Protein 1IJY (pdb70)

Foldseek 3Di:
DFDWDFQDQVLQPPVPAGTFGPDFPVRQGDLVSLSVPLCVCVVVCVVCLAVLPSVQSCCRSRNHDDPVDRDTAHAALQSLVRNCVRPQVVCVVVPHHDDPVSPSVVGHHDDDPVRHHHHDHD/DFDWDFQDQPLQPPQPAGIAGPDFPVRQGDNVSLSVPLCVCVVVVVVCLDVLVSNQSCCRSRNHTDPVDHDTAAAALVSLVRSCVRPQVVCVVVPDGDDPSSDSPVGHHPPDPPHHYDDPPD

Secondary structure (DSSP, 8-state):
----EE---GGGTTSS--EE-SS-TT---SHHHHHHHHGGGHHHHHHTS-TTHHHHHHHHHS-B--SS--S--PBPHHHHHHHHHHHHHHHHHTT-PPPGGG-GGGSPPSS-TTS--B----/----EE---GGGSSSS--EE-SS-TT---SHHHHHHHHGGGHHHHHHTS-TTHHHHHHHHHS-B--SS--S--PBPHHHHHHHHHHHHHHHHHTT-PPPGGG-STTSPPTT-SS---B-S--

Sequence (244 aa):
ELACQEITVPLCKGIGYEYTYMPNQFNHDTQDEAGLEVHQFWPLVEIQCSPDLKFFLCSMYTPICLEDYKKPLPPCRSVCERAKAGCAPLMRQYGFAWPDRMRCDRLPEQGNPDTLCMDYERELACQEITVPLCKGIGYEYTYMPNQFNHDTQDEAGLEVHQFWPLVEIQCSPDLKFFLCSMYTPICLEDYKKPLPPCRSVCERAKAGCAPLMRQYGFAWPDRMRCDRLPEQGNPDTLCMDYER

CATH classification: 1.10.2000.10

Structure (mmCIF, N/CA/C/O backbone):
data_1IJY
#
_entry.id   1IJY
#
_cell.length_a   55.69
_cell.length_b   36.37
_cell.length_c   57.94
_cell.angle_alpha   90
_cell.angle_beta   98.82
_cell.angle_gamma   90
#
_symmetry.space_group_name_H-M   'P 1 2 1'
#
loop_
_entity.id
_entity.type
_entity.pdbx_description
1 polymer 'FRIZZLED HOMOLOG 8'
2 water water
#
loop_
_atom_site.group_PDB
_atom_site.id
_atom_site.type_symbol
_atom_site.label_atom_id
_atom_site.label_alt_id
_atom_site.label_comp_id
_atom_site.label_asym_id
_atom_site.label_entity_id
_atom_site.label_seq_id
_atom_site.pdbx_PDB_ins_code
_atom_site.Cartn_x
_atom_site.Cartn_y
_atom_site.Cartn_z
_atom_site.occupancy
_atom_site.B_iso_or_equiv
_atom_site.auth_seq_id
_atom_site.auth_comp_id
_atom_site.auth_asym_id
_atom_site.auth_atom_id
_atom_site.pdbx_PDB_model_num
ATOM 1 N N . GLU A 1 7 ? 66.293 -24.589 -35.430 1.00 32.78 5 GLU A N 1
ATOM 2 C CA . GLU A 1 7 ? 65.500 -23.328 -35.371 1.00 31.48 5 GLU A CA 1
ATOM 3 C C . GLU A 1 7 ? 65.883 -22.400 -36.521 1.00 29.62 5 GLU A C 1
ATOM 4 O O . GLU A 1 7 ? 65.090 -22.171 -37.434 1.00 29.64 5 GLU A O 1
ATOM 10 N N . LEU A 1 8 ? 67.103 -21.872 -36.474 1.00 27.22 6 LEU A N 1
ATOM 11 C CA . LEU A 1 8 ? 67.589 -20.967 -37.511 1.00 25.32 6 LEU A CA 1
ATOM 12 C C . LEU A 1 8 ? 68.755 -21.578 -38.285 1.00 23.61 6 LEU A C 1
ATOM 13 O O . LEU A 1 8 ? 69.880 -21.625 -37.791 1.00 25.52 6 LEU A O 1
ATOM 18 N N . ALA A 1 9 ? 68.481 -22.047 -39.499 1.00 20.60 7 ALA A N 1
ATOM 19 C CA . ALA A 1 9 ? 69.513 -22.646 -40.340 1.00 18.29 7 ALA A CA 1
ATOM 20 C C . ALA A 1 9 ? 70.202 -21.541 -41.129 1.00 16.65 7 ALA A C 1
ATOM 21 O O . ALA A 1 9 ? 69.591 -20.903 -41.985 1.00 16.42 7 ALA A O 1
ATOM 23 N N . CYS A 1 10 ? 71.477 -21.317 -40.844 1.00 14.52 8 CYS A N 1
ATOM 24 C CA . CYS A 1 10 ? 72.221 -20.263 -41.518 1.00 15.50 8 CYS A CA 1
ATOM 25 C C . CYS A 1 10 ? 72.589 -20.588 -42.964 1.00 15.21 8 CYS A C 1
ATOM 26 O O . CYS A 1 10 ? 73.021 -21.697 -43.278 1.00 17.00 8 CYS A O 1
ATOM 29 N N . GLN A 1 11 ? 72.412 -19.605 -43.841 1.00 13.17 9 GLN A N 1
ATOM 30 C CA . GLN A 1 11 ? 72.740 -19.763 -45.250 1.00 13.94 9 GLN A CA 1
ATOM 31 C C . GLN A 1 11 ? 73.478 -18.512 -45.707 1.00 13.41 9 GLN A C 1
ATOM 32 O O . GLN A 1 11 ? 73.114 -17.396 -45.324 1.00 12.75 9 GLN A O 1
ATOM 38 N N . GLU A 1 12 ? 74.532 -18.697 -46.498 1.00 13.40 10 GLU A N 1
ATOM 39 C CA . GLU A 1 12 ? 75.316 -17.568 -46.986 1.00 14.54 10 GLU A CA 1
ATOM 40 C C . GLU A 1 12 ? 74.438 -16.597 -47.759 1.00 13.09 10 GLU A C 1
ATOM 41 O O . GLU A 1 12 ? 73.610 -17.005 -48.570 1.00 13.69 10 GLU A O 1
ATOM 47 N N . ILE A 1 13 ? 74.630 -15.307 -47.511 1.00 13.03 11 ILE A N 1
ATOM 48 C CA . ILE A 1 13 ? 73.848 -14.285 -48.187 1.00 11.36 11 ILE A CA 1
ATOM 49 C C . ILE A 1 13 ? 74.178 -14.225 -49.675 1.00 12.95 11 ILE A C 1
ATOM 50 O O . ILE A 1 13 ? 75.349 -14.150 -50.063 1.00 13.15 11 ILE A O 1
ATOM 55 N N . THR A 1 14 ? 73.134 -14.275 -50.497 1.00 11.77 12 THR A N 1
ATOM 56 C CA . THR A 1 14 ? 73.287 -14.237 -51.946 1.00 12.75 12 THR A CA 1
ATOM 57 C C . THR A 1 14 ? 72.675 -12.980 -52.556 1.00 14.27 12 THR A C 1
ATOM 58 O O . THR A 1 14 ? 73.021 -12.605 -53.673 1.00 15.09 12 THR A O 1
ATOM 62 N N . VAL A 1 15 ? 71.759 -12.339 -51.830 1.00 11.71 13 VAL A N 1
ATOM 63 C CA . VAL A 1 15 ? 71.116 -11.117 -52.312 1.00 11.84 13 VAL A CA 1
ATOM 64 C C . VAL A 1 15 ? 72.216 -10.099 -52.617 1.00 10.86 13 VAL A C 1
ATOM 65 O O . VAL A 1 15 ? 72.928 -9.654 -51.720 1.00 11.24 13 VAL A O 1
ATOM 69 N N . PRO A 1 16 ? 72.365 -9.709 -53.893 1.00 11.61 14 PRO A N 1
ATOM 70 C CA . PRO A 1 16 ? 73.401 -8.749 -54.286 1.00 12.27 14 PRO A CA 1
ATOM 71 C C . PRO A 1 16 ? 73.498 -7.461 -53.471 1.00 11.72 14 PRO A C 1
ATOM 72 O O . PRO A 1 16 ? 74.591 -7.029 -53.108 1.00 13.28 14 PRO A O 1
ATOM 76 N N . LEU A 1 17 ? 72.360 -6.845 -53.188 1.00 12.31 15 LEU A N 1
ATOM 77 C CA . LEU A 1 17 ? 72.355 -5.607 -52.420 1.00 11.25 15 LEU A CA 1
ATOM 78 C C . LEU A 1 17 ? 72.905 -5.785 -51.006 1.00 12.25 15 LEU A C 1
ATOM 79 O O . LEU A 1 17 ? 73.435 -4.842 -50.419 1.00 12.50 15 LEU A O 1
ATOM 84 N N . CYS A 1 18 ? 72.807 -6.998 -50.475 1.00 11.51 16 CYS A N 1
ATOM 85 C CA . CYS A 1 18 ? 73.239 -7.258 -49.108 1.00 12.29 16 CYS A CA 1
ATOM 86 C C . CYS A 1 18 ? 74.559 -7.998 -48.887 1.00 14.48 16 CYS A C 1
ATOM 87 O O . CYS A 1 18 ? 74.872 -8.382 -47.760 1.00 14.12 16 CYS A O 1
ATOM 90 N N . LYS A 1 19 ? 75.342 -8.180 -49.945 1.00 16.80 17 LYS A N 1
ATOM 91 C CA . LYS A 1 19 ? 76.627 -8.865 -49.820 1.00 19.58 17 LYS A CA 1
ATOM 92 C C . LYS A 1 19 ? 77.685 -7.939 -49.230 1.00 20.05 17 LYS A C 1
ATOM 93 O O . LYS A 1 19 ? 77.776 -6.771 -49.608 1.00 22.42 17 LYS A O 1
ATOM 99 N N . GLY A 1 20 ? 78.482 -8.469 -48.304 1.00 20.20 18 GLY A N 1
ATOM 100 C CA . GLY A 1 20 ? 79.533 -7.684 -47.678 1.00 20.90 18 GLY A CA 1
ATOM 101 C C . GLY A 1 20 ? 79.062 -6.547 -46.786 1.00 19.51 18 GLY A C 1
ATOM 102 O O . GLY A 1 20 ? 79.778 -5.559 -46.608 1.00 20.65 18 GLY A O 1
ATOM 103 N N . ILE A 1 21 ? 77.871 -6.682 -46.211 1.00 19.84 19 ILE A N 1
ATOM 104 C CA . ILE A 1 21 ? 77.323 -5.637 -45.349 1.00 19.10 19 ILE A CA 1
ATOM 105 C C . ILE A 1 21 ? 77.819 -5.674 -43.906 1.00 18.02 19 ILE A C 1
ATOM 106 O O . ILE A 1 21 ? 77.509 -4.778 -43.120 1.00 17.55 19 ILE A O 1
ATOM 111 N N . GLY A 1 22 ? 78.580 -6.705 -43.552 1.00 16.75 20 GLY A N 1
ATOM 112 C CA . GLY A 1 22 ? 79.080 -6.793 -42.189 1.00 16.37 20 GLY A CA 1
ATOM 113 C C . GLY A 1 22 ? 78.964 -8.182 -41.598 1.00 15.19 20 GLY A C 1
ATOM 114 O O . GLY A 1 22 ? 79.675 -8.524 -40.651 1.00 15.93 20 GLY A O 1
ATOM 115 N N . TYR A 1 23 ? 78.043 -8.971 -42.141 1.00 13.48 21 TYR A N 1
ATOM 116 C CA . TYR A 1 23 ? 77.832 -10.346 -41.705 1.00 12.76 21 TYR A CA 1
ATOM 117 C C . TYR A 1 23 ? 77.550 -11.145 -42.972 1.00 14.48 21 TYR A C 1
ATOM 118 O O . TYR A 1 23 ? 77.014 -10.604 -43.940 1.00 14.77 21 TYR A O 1
ATOM 127 N N . GLU A 1 24 ? 77.919 -12.421 -42.981 1.00 16.54 22 GLU A N 1
ATOM 128 C CA . GLU A 1 24 ? 77.746 -13.226 -44.186 1.00 17.26 22 GLU A CA 1
ATOM 129 C C . GLU A 1 24 ? 76.612 -14.236 -44.247 1.00 15.18 22 GLU A C 1
ATOM 130 O O . GLU A 1 24 ? 76.339 -14.774 -45.317 1.00 15.57 22 GLU A O 1
ATOM 136 N N . TYR A 1 25 ? 75.948 -14.504 -43.129 1.00 14.83 23 TYR A N 1
ATOM 137 C CA . TYR A 1 25 ? 74.870 -15.483 -43.156 1.00 12.93 23 TYR A CA 1
ATOM 138 C C . TYR A 1 25 ? 73.520 -14.942 -42.721 1.00 10.88 23 TYR A C 1
ATOM 139 O O . TYR A 1 25 ? 73.435 -14.053 -41.874 1.00 11.69 23 TYR A O 1
ATOM 148 N N . THR A 1 26 ? 72.467 -15.501 -43.308 1.00 10.15 24 THR A N 1
ATOM 149 C CA . THR A 1 26 ? 71.106 -15.110 -42.982 1.00 10.40 24 THR A CA 1
ATOM 150 C C . THR A 1 26 ? 70.286 -16.384 -42.771 1.00 9.34 24 THR A C 1
ATOM 151 O O . THR A 1 26 ? 70.829 -17.498 -42.774 1.00 10.77 24 THR A O 1
ATOM 155 N N . TYR A 1 27 ? 68.988 -16.224 -42.543 1.00 10.80 25 TYR A N 1
ATOM 156 C CA . TYR A 1 27 ? 68.105 -17.371 -42.357 1.00 10.60 25 TYR A CA 1
ATOM 157 C C . TYR A 1 27 ? 66.750 -17.062 -42.975 1.00 12.03 25 TYR A C 1
ATOM 158 O O . TYR A 1 27 ? 66.410 -15.897 -43.183 1.00 10.30 25 TYR A O 1
ATOM 167 N N . MET A 1 28 ? 65.996 -18.113 -43.287 1.00 11.33 26 MET A N 1
ATOM 168 C CA . MET A 1 28 ? 64.661 -17.989 -43.861 1.00 12.04 26 MET A CA 1
ATOM 169 C C . MET A 1 28 ? 63.753 -18.981 -43.154 1.00 12.26 26 MET A C 1
ATOM 170 O O . MET A 1 28 ? 64.199 -20.034 -42.712 1.00 12.41 26 MET A O 1
ATOM 175 N N . PRO A 1 29 ? 62.462 -18.655 -43.034 1.00 12.53 27 PRO A N 1
ATOM 176 C CA . PRO A 1 29 ? 61.875 -17.410 -43.534 1.00 12.54 27 PRO A CA 1
ATOM 177 C C . PRO A 1 29 ? 62.217 -16.207 -42.660 1.00 12.29 27 PRO A C 1
ATOM 178 O O . PRO A 1 29 ? 62.505 -16.349 -41.469 1.00 13.31 27 PRO A O 1
ATOM 182 N N . ASN A 1 30 ? 62.192 -15.021 -43.261 1.00 12.56 28 ASN A N 1
ATOM 183 C CA . ASN A 1 30 ? 62.478 -13.799 -42.524 1.00 12.93 28 ASN A CA 1
ATOM 184 C C . ASN A 1 30 ? 61.194 -13.278 -41.885 1.00 14.30 28 ASN A C 1
ATOM 185 O O . ASN A 1 30 ? 60.154 -13.937 -41.938 1.00 15.35 28 ASN A O 1
ATOM 190 N N . GLN A 1 31 ? 61.264 -12.092 -41.291 1.00 14.27 29 GLN A N 1
ATOM 191 C CA . GLN A 1 31 ? 60.105 -11.514 -40.621 1.00 16.43 29 GLN A CA 1
ATOM 192 C C . GLN A 1 31 ? 58.936 -11.228 -41.560 1.00 17.41 29 GLN A C 1
ATOM 193 O O . GLN A 1 31 ? 57.803 -11.060 -41.112 1.00 19.97 29 GLN A O 1
ATOM 199 N N . PHE A 1 32 ? 59.207 -11.174 -42.860 1.00 17.02 30 PHE A N 1
ATOM 200 C CA . PHE A 1 32 ? 58.154 -10.908 -43.832 1.00 18.09 30 PHE A CA 1
ATOM 201 C C . PHE A 1 32 ? 57.612 -12.202 -44.425 1.00 18.84 30 PHE A C 1
ATOM 202 O O . PHE A 1 32 ? 56.828 -12.183 -45.374 1.00 21.03 30 PHE A O 1
ATOM 210 N N . ASN A 1 33 ? 58.036 -13.327 -43.857 1.00 19.58 31 ASN A N 1
ATOM 211 C CA . ASN A 1 33 ? 57.589 -14.637 -44.311 1.00 20.63 31 ASN A CA 1
ATOM 212 C C . ASN A 1 33 ? 58.113 -15.038 -45.692 1.00 18.89 31 ASN A C 1
ATOM 213 O O . ASN A 1 33 ? 57.526 -15.893 -46.363 1.00 19.80 31 ASN A O 1
ATOM 218 N N . HIS A 1 34 ? 59.208 -14.416 -46.121 1.00 16.55 32 HIS A N 1
ATOM 219 C CA . HIS A 1 34 ? 59.822 -14.759 -47.400 1.00 15.49 32 HIS A CA 1
ATOM 220 C C . HIS A 1 34 ? 60.537 -16.081 -47.152 1.00 14.91 32 HIS A C 1
ATOM 221 O O . HIS A 1 34 ? 61.267 -16.210 -46.173 1.00 16.28 32 HIS A O 1
ATOM 228 N N . ASP A 1 35 ? 60.326 -17.064 -48.022 1.00 13.91 33 ASP A N 1
ATOM 229 C CA . ASP A 1 35 ? 60.965 -18.365 -47.834 1.00 14.08 33 ASP A CA 1
ATOM 230 C C . ASP A 1 35 ? 62.349 -18.529 -48.452 1.00 13.85 33 ASP A C 1
ATOM 231 O O . ASP A 1 35 ? 63.087 -19.444 -48.084 1.00 13.65 33 ASP A O 1
ATOM 236 N N . THR A 1 36 ? 62.710 -17.658 -49.389 1.00 12.48 34 THR A N 1
ATOM 237 C CA . THR A 1 36 ? 64.026 -17.737 -50.010 1.00 11.99 34 THR A CA 1
ATOM 238 C C . THR A 1 36 ? 64.628 -16.352 -50.182 1.00 11.09 34 THR A C 1
ATOM 239 O O . THR A 1 36 ? 63.917 -15.349 -50.186 1.00 10.91 34 THR A O 1
ATOM 243 N N . GLN A 1 37 ? 65.945 -16.297 -50.316 1.00 10.76 35 GLN A N 1
ATOM 244 C CA . GLN A 1 37 ? 66.619 -15.028 -50.504 1.00 10.89 35 GLN A CA 1
ATOM 245 C C . GLN A 1 37 ? 66.188 -14.372 -51.806 1.00 12.18 35 GLN A C 1
ATOM 246 O O . GLN A 1 37 ? 66.083 -13.153 -51.876 1.00 11.07 35 GLN A O 1
ATOM 252 N N . ASP A 1 38 ? 65.931 -15.168 -52.839 1.00 12.23 36 ASP A N 1
ATOM 253 C CA . ASP A 1 38 ? 65.492 -14.592 -54.101 1.00 13.22 36 ASP A CA 1
ATOM 254 C C . ASP A 1 38 ? 64.170 -13.842 -53.911 1.00 12.99 36 ASP A C 1
ATOM 255 O O . ASP A 1 38 ? 63.991 -12.750 -54.456 1.00 13.27 36 ASP A O 1
ATOM 260 N N . GLU A 1 39 ? 63.249 -14.409 -53.133 1.00 12.58 37 GLU A N 1
ATOM 261 C CA . GLU A 1 39 ? 61.965 -13.752 -52.883 1.00 12.79 37 GLU A CA 1
ATOM 262 C C . GLU A 1 39 ? 62.179 -12.450 -52.109 1.00 12.15 37 GLU A C 1
ATOM 263 O O . GLU A 1 39 ? 61.545 -11.430 -52.400 1.00 13.00 37 GLU A O 1
ATOM 269 N N . ALA A 1 40 ? 63.067 -12.492 -51.120 1.00 10.88 38 ALA A N 1
ATOM 270 C CA . ALA A 1 40 ? 63.376 -11.312 -50.322 1.00 11.21 38 ALA A CA 1
ATOM 271 C C . ALA A 1 40 ? 64.056 -10.277 -51.218 1.00 10.73 38 ALA A C 1
ATOM 272 O O . ALA A 1 40 ? 63.777 -9.079 -51.120 1.00 10.73 38 ALA A O 1
ATOM 274 N N . GLY A 1 41 ? 64.946 -10.749 -52.089 1.00 10.49 39 GLY A N 1
ATOM 275 C CA . GLY A 1 41 ? 65.662 -9.862 -52.988 1.00 10.91 39 GLY A CA 1
ATOM 276 C C . GLY A 1 41 ? 64.757 -9.100 -53.935 1.00 10.78 39 GLY A C 1
ATOM 277 O O . GLY A 1 41 ? 65.007 -7.929 -54.220 1.00 11.31 39 GLY A O 1
ATOM 278 N N . LEU A 1 42 ? 63.704 -9.750 -54.422 1.00 11.33 40 LEU A N 1
ATOM 279 C CA . LEU A 1 42 ? 62.782 -9.096 -55.343 1.00 12.33 40 LEU A CA 1
ATOM 280 C C . LEU A 1 42 ? 62.145 -7.873 -54.702 1.00 12.50 40 LEU A C 1
ATOM 281 O O . LEU A 1 42 ? 61.791 -6.916 -55.384 1.00 14.14 40 LEU A O 1
ATOM 286 N N . GLU A 1 43 ? 61.999 -7.899 -53.384 1.00 12.31 41 GLU A N 1
ATOM 287 C CA . GLU A 1 43 ? 61.415 -6.764 -52.694 1.00 11.87 41 GLU A CA 1
ATOM 288 C C . GLU A 1 43 ? 62.466 -5.737 -52.281 1.00 11.31 41 GLU A C 1
ATOM 289 O O . GLU A 1 43 ? 62.325 -4.551 -52.579 1.00 11.60 41 GLU A O 1
ATOM 295 N N . VAL A 1 44 ? 63.537 -6.178 -51.631 1.00 9.49 42 VAL A N 1
ATOM 296 C CA . VAL A 1 44 ?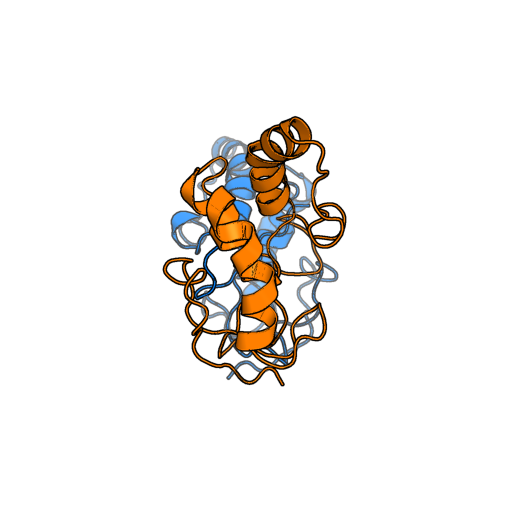 64.543 -5.227 -51.177 1.00 9.94 42 VAL A CA 1
ATOM 297 C C . VAL A 1 44 ? 65.327 -4.536 -52.300 1.00 9.15 42 VAL A C 1
ATOM 298 O O . VAL A 1 44 ? 65.786 -3.405 -52.129 1.00 9.33 42 VAL A O 1
ATOM 302 N N . HIS A 1 45 ? 65.477 -5.187 -53.451 1.00 9.27 43 HIS A N 1
ATOM 303 C CA . HIS A 1 45 ? 66.201 -4.557 -54.552 1.00 10.01 43 HIS A CA 1
ATOM 304 C C . HIS A 1 45 ? 65.476 -3.336 -55.109 1.00 10.55 43 HIS A C 1
ATOM 305 O O . HIS A 1 45 ? 66.066 -2.544 -55.840 1.00 10.62 43 HIS A O 1
ATOM 312 N N . GLN A 1 46 ? 64.203 -3.184 -54.758 1.00 9.46 44 GLN A N 1
ATOM 313 C CA . GLN A 1 46 ? 63.438 -2.029 -55.207 1.00 10.35 44 GLN A CA 1
ATOM 314 C C . GLN A 1 46 ? 64.009 -0.779 -54.538 1.00 11.26 44 GLN A C 1
ATOM 315 O O . GLN A 1 46 ? 63.767 0.337 -54.994 1.00 11.19 44 GLN A O 1
ATOM 321 N N . PHE A 1 47 ? 64.772 -0.976 -53.463 1.00 10.56 45 PHE A N 1
ATOM 322 C CA . PHE A 1 47 ? 65.394 0.134 -52.737 1.00 10.56 45 PHE A CA 1
ATOM 323 C C . PHE A 1 47 ? 66.820 0.414 -53.199 1.00 10.98 45 PHE A C 1
ATOM 324 O O . PHE A 1 47 ? 67.481 1.296 -52.657 1.00 11.20 45 PHE A O 1
ATOM 332 N N . TRP A 1 48 ? 67.304 -0.328 -54.191 1.00 10.83 46 TRP A N 1
ATOM 333 C CA . TRP A 1 48 ? 68.671 -0.138 -54.673 1.00 12.88 46 TRP A CA 1
ATOM 334 C C . TRP A 1 48 ? 68.980 1.318 -55.041 1.00 12.04 46 TRP A C 1
ATOM 335 O O . TRP A 1 48 ? 70.002 1.857 -54.624 1.00 11.67 46 TRP A O 1
ATOM 346 N N . PRO A 1 49 ? 68.110 1.970 -55.833 1.00 11.47 47 PRO A N 1
ATOM 347 C CA . PRO A 1 49 ? 68.387 3.366 -56.193 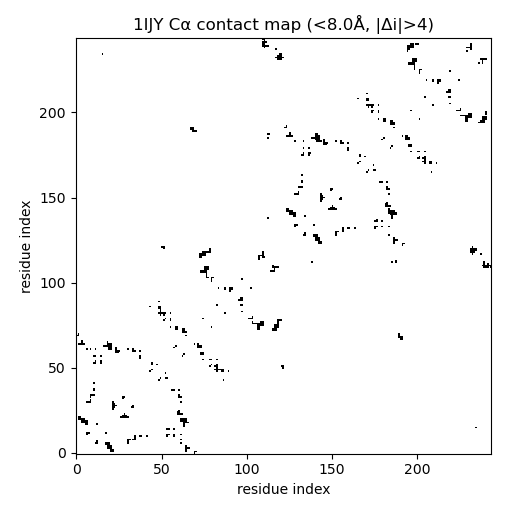1.00 12.85 47 PRO A CA 1
ATOM 348 C C . PRO A 1 49 ? 68.551 4.270 -54.969 1.00 11.34 47 PRO A C 1
ATOM 349 O O . PRO A 1 49 ? 69.500 5.054 -54.895 1.00 11.21 47 PRO A O 1
ATOM 353 N N . LEU A 1 50 ? 67.631 4.157 -54.014 1.00 10.81 48 LEU A N 1
ATOM 354 C CA . LEU A 1 50 ? 67.692 4.971 -52.803 1.00 11.05 48 LEU A CA 1
ATOM 355 C C . LEU A 1 50 ? 68.992 4.735 -52.049 1.00 11.24 48 LEU A C 1
ATOM 356 O O . LEU A 1 50 ? 69.565 5.663 -51.484 1.00 11.04 48 LEU A O 1
ATOM 361 N N . VAL A 1 51 ? 69.457 3.491 -52.038 1.00 10.70 49 VAL A N 1
ATOM 362 C CA . VAL A 1 51 ? 70.714 3.177 -51.376 1.00 11.21 49 VAL A CA 1
ATOM 363 C C . VAL A 1 51 ? 71.854 3.899 -52.095 1.00 12.23 49 VAL A C 1
ATOM 364 O O . VAL A 1 51 ? 72.730 4.479 -51.462 1.00 13.34 49 VAL A O 1
ATOM 368 N N . GLU A 1 52 ? 71.837 3.869 -53.423 1.00 12.66 50 GLU A N 1
ATOM 369 C CA . GLU A 1 52 ? 72.874 4.535 -54.208 1.00 14.47 50 GLU A CA 1
ATOM 370 C C . GLU A 1 52 ? 72.849 6.058 -54.040 1.00 13.42 50 GLU A C 1
ATOM 371 O O . GLU A 1 52 ? 73.895 6.709 -54.085 1.00 15.05 50 GLU A O 1
ATOM 377 N N . ILE A 1 53 ? 71.657 6.623 -53.864 1.00 12.27 51 ILE A N 1
ATOM 378 C CA . ILE A 1 53 ? 71.499 8.070 -53.706 1.00 13.23 51 ILE A CA 1
ATOM 379 C C . ILE A 1 53 ? 72.095 8.552 -52.386 1.00 12.70 51 ILE A C 1
ATOM 380 O O . ILE A 1 53 ? 72.485 9.712 -52.249 1.00 13.87 51 ILE A O 1
ATOM 385 N N . GLN A 1 54 ? 72.156 7.655 -51.412 1.00 14.07 52 GLN A N 1
ATOM 386 C CA . GLN A 1 54 ? 72.736 7.965 -50.111 1.00 15.50 52 GLN A CA 1
ATOM 387 C C . GLN A 1 54 ? 72.026 9.034 -49.284 1.00 13.63 52 GLN A C 1
ATOM 388 O O . GLN A 1 54 ? 72.678 9.918 -48.720 1.00 15.35 52 GLN A O 1
ATOM 394 N N . CYS A 1 55 ? 70.699 8.967 -49.208 1.00 13.31 53 CYS A N 1
ATOM 395 C CA . CYS A 1 55 ? 69.960 9.917 -48.382 1.00 13.53 53 CYS A CA 1
ATOM 396 C C . CYS A 1 55 ? 70.208 9.551 -46.914 1.00 12.58 53 CYS A C 1
ATOM 397 O O . CYS A 1 55 ? 69.943 10.344 -46.015 1.00 13.09 53 CYS A O 1
ATOM 400 N N . SER A 1 56 ? 70.716 8.341 -46.679 1.00 11.49 54 SER A N 1
ATOM 401 C CA . SER A 1 56 ? 71.049 7.889 -45.326 1.00 12.08 54 SER A CA 1
ATOM 402 C C . SER A 1 56 ? 72.146 6.835 -45.364 1.00 11.54 54 SER A C 1
ATOM 403 O O . SER A 1 56 ? 72.024 5.831 -46.060 1.00 12.02 54 SER A O 1
ATOM 406 N N . PRO A 1 57 ? 73.231 7.042 -44.601 1.00 12.99 55 PRO A N 1
ATOM 407 C CA . PRO A 1 57 ? 74.325 6.065 -44.589 1.00 14.00 55 PRO A CA 1
ATOM 408 C C . PRO A 1 57 ? 73.899 4.716 -44.014 1.00 13.97 55 PRO A C 1
ATOM 409 O O . PRO A 1 57 ? 74.546 3.700 -44.266 1.00 15.43 55 PRO A O 1
ATOM 413 N N . ASP A 1 58 ? 72.808 4.706 -43.249 1.00 13.31 56 ASP A N 1
ATOM 414 C CA . ASP A 1 58 ? 72.341 3.471 -42.622 1.00 12.81 56 ASP A CA 1
ATOM 415 C C . ASP A 1 58 ? 71.230 2.739 -43.360 1.00 11.77 56 ASP A C 1
ATOM 416 O O . ASP A 1 58 ? 70.756 1.708 -42.887 1.00 11.83 56 ASP A O 1
ATOM 421 N N . LEU A 1 59 ? 70.827 3.231 -44.525 1.00 11.36 57 LEU A N 1
ATOM 422 C CA . LEU A 1 59 ? 69.740 2.577 -45.243 1.00 9.42 57 LEU A CA 1
ATOM 423 C C . LEU A 1 59 ? 70.003 1.127 -45.662 1.00 9.32 57 LEU A C 1
ATOM 424 O O . LEU A 1 59 ? 69.157 0.261 -45.437 1.00 9.36 57 LEU A O 1
ATOM 429 N N . LYS A 1 60 ? 71.160 0.861 -46.264 1.00 10.30 58 LYS A N 1
ATOM 430 C CA . LYS A 1 60 ? 71.468 -0.496 -46.715 1.00 10.48 58 LYS A CA 1
ATOM 431 C C . LYS A 1 60 ? 71.502 -1.490 -45.557 1.00 10.91 58 LYS A C 1
ATOM 432 O O . LYS A 1 60 ? 70.901 -2.563 -45.633 1.00 10.54 58 LYS A O 1
ATOM 438 N N . PHE A 1 61 ? 72.199 -1.142 -44.482 1.00 11.61 59 PHE A N 1
ATOM 439 C CA . PHE A 1 61 ? 72.272 -2.038 -43.338 1.00 11.00 59 PHE A CA 1
ATOM 440 C C . PHE A 1 61 ? 70.888 -2.253 -42.744 1.00 10.26 59 PHE A C 1
ATOM 441 O O . PHE A 1 61 ? 70.521 -3.372 -42.398 1.00 10.55 59 PHE A O 1
ATOM 449 N N . PHE A 1 62 ? 70.123 -1.176 -42.618 1.00 9.53 60 PHE A N 1
ATOM 450 C CA . PHE A 1 62 ? 68.782 -1.290 -42.077 1.00 8.56 60 PHE A CA 1
ATOM 451 C C . PHE A 1 62 ? 67.952 -2.267 -42.900 1.00 8.72 60 PHE A C 1
ATOM 452 O O . PHE A 1 62 ? 67.375 -3.211 -42.365 1.00 9.22 60 PHE A O 1
ATOM 460 N N . LEU A 1 63 ? 67.896 -2.039 -44.209 1.00 8.71 61 LEU A N 1
ATOM 461 C CA . LEU A 1 63 ? 67.113 -2.902 -45.085 1.00 9.20 61 LEU A CA 1
ATOM 462 C C . LEU A 1 63 ? 67.549 -4.358 -45.003 1.00 9.10 61 LEU A C 1
ATOM 463 O O . LEU A 1 63 ? 66.730 -5.260 -44.809 1.00 10.34 61 LEU A O 1
ATOM 468 N N . CYS A 1 64 ? 68.846 -4.589 -45.142 1.00 9.01 62 CYS A N 1
ATOM 469 C CA . CYS A 1 64 ? 69.355 -5.947 -45.100 1.00 9.14 62 CYS A CA 1
ATOM 470 C C . CYS A 1 64 ? 69.135 -6.641 -43.754 1.00 10.06 62 CYS A C 1
ATOM 471 O O . CYS A 1 64 ? 68.865 -7.840 -43.714 1.00 8.69 62 CYS A O 1
ATOM 474 N N . SER A 1 65 ? 69.231 -5.897 -42.655 1.00 8.83 63 SER A N 1
ATOM 475 C CA . SER A 1 65 ? 69.027 -6.505 -41.346 1.00 7.68 63 SER A CA 1
ATOM 476 C C . SER A 1 65 ? 67.587 -7.005 -41.195 1.00 8.32 63 SER A C 1
ATOM 477 O O . SER A 1 65 ? 67.292 -7.807 -40.311 1.00 9.63 63 SER A O 1
ATOM 480 N N . MET A 1 66 ? 66.701 -6.534 -42.071 1.00 10.45 64 MET A N 1
ATOM 481 C CA . MET A 1 66 ? 65.303 -6.961 -42.056 1.00 10.63 64 MET A CA 1
ATOM 482 C C . MET A 1 66 ? 65.033 -8.039 -43.108 1.00 9.67 64 MET A C 1
ATOM 483 O O . MET A 1 66 ? 64.439 -9.074 -42.807 1.00 12.05 64 MET A O 1
ATOM 488 N N . TYR A 1 67 ? 65.479 -7.802 -44.341 1.00 9.52 65 TYR A N 1
ATOM 489 C CA . TYR A 1 67 ? 65.247 -8.753 -45.428 1.00 9.49 65 TYR A CA 1
ATOM 490 C C . TYR A 1 67 ? 66.153 -9.984 -45.431 1.00 9.17 65 TYR A C 1
ATOM 491 O O . TYR A 1 67 ? 65.709 -11.071 -45.803 1.00 9.55 65 TYR A O 1
ATOM 500 N N . THR A 1 68 ? 67.415 -9.813 -45.046 1.00 9.81 66 THR A N 1
ATOM 501 C CA . THR A 1 68 ? 68.352 -10.933 -44.938 1.00 9.88 66 THR A CA 1
ATOM 502 C C . THR A 1 68 ? 68.900 -10.821 -43.516 1.00 9.07 66 THR A C 1
ATOM 503 O O . THR A 1 68 ? 70.065 -10.498 -43.301 1.00 10.21 66 THR A O 1
ATOM 507 N N . PRO A 1 69 ? 68.047 -11.103 -42.515 1.00 9.08 67 PRO A N 1
ATOM 508 C CA . PRO A 1 69 ? 68.453 -11.013 -41.106 1.00 8.62 67 PRO A CA 1
ATOM 509 C C . PRO A 1 69 ? 69.680 -11.830 -40.746 1.00 9.00 67 PRO A C 1
ATOM 510 O O . PRO A 1 69 ? 69.883 -12.925 -41.267 1.00 10.32 67 PRO A O 1
ATOM 514 N N . ILE A 1 70 ? 70.492 -11.296 -39.838 1.00 8.42 68 ILE A N 1
ATOM 515 C CA . ILE A 1 70 ? 71.713 -11.976 -39.433 1.00 9.82 68 ILE A CA 1
ATOM 516 C C . ILE A 1 70 ? 71.441 -13.324 -38.766 1.00 9.34 68 ILE A C 1
ATOM 517 O O . ILE A 1 70 ? 70.524 -13.470 -37.953 1.00 10.83 68 ILE A O 1
ATOM 522 N N . CYS A 1 71 ? 72.238 -14.318 -39.140 1.00 10.03 69 CYS A N 1
ATOM 523 C CA . CYS A 1 71 ? 72.113 -15.653 -38.573 1.00 11.78 69 CYS A CA 1
ATOM 524 C C . CYS A 1 71 ? 73.463 -15.984 -37.955 1.00 14.49 69 CYS A C 1
ATOM 525 O O . CYS A 1 71 ? 74.497 -15.888 -38.619 1.00 15.37 69 CYS A O 1
ATOM 528 N N . LEU A 1 72 ? 73.440 -16.355 -36.680 1.00 18.17 70 LEU A N 1
ATOM 529 C CA . LEU A 1 72 ? 74.647 -16.688 -35.935 1.00 21.99 70 LEU A CA 1
ATOM 530 C C . LEU A 1 72 ? 74.550 -18.102 -35.371 1.00 23.98 70 LEU A C 1
ATOM 531 O O . LEU A 1 72 ? 73.550 -18.462 -34.752 1.00 25.32 70 LEU A O 1
ATOM 536 N N . GLU A 1 73 ? 75.595 -18.895 -35.580 1.00 27.38 71 GLU A N 1
ATOM 537 C CA . GLU A 1 73 ? 75.623 -20.270 -35.088 1.00 30.10 71 GLU A CA 1
ATOM 538 C C . GLU A 1 73 ? 75.589 -20.336 -33.564 1.00 30.91 71 GLU A C 1
ATOM 539 O O . GLU A 1 73 ? 75.182 -21.345 -32.987 1.00 31.57 71 GLU A O 1
ATOM 545 N N . ASP A 1 74 ? 76.014 -19.255 -32.920 1.00 31.94 72 ASP A N 1
ATOM 546 C CA . ASP A 1 74 ? 76.052 -19.179 -31.463 1.00 32.53 72 ASP A CA 1
ATOM 547 C C . ASP A 1 74 ? 74.763 -18.630 -30.857 1.00 32.47 72 ASP A C 1
ATOM 548 O O . ASP A 1 74 ? 74.301 -19.103 -29.817 1.00 33.10 72 ASP A O 1
ATOM 553 N N . TYR A 1 75 ? 74.193 -17.622 -31.508 1.00 31.46 73 TYR A N 1
ATOM 554 C CA . TYR A 1 75 ? 72.966 -16.992 -31.034 1.00 30.80 73 TYR A CA 1
ATOM 555 C C . TYR A 1 75 ? 71.792 -17.452 -31.897 1.00 30.88 73 TYR A C 1
ATOM 556 O O . TYR A 1 75 ? 71.530 -16.880 -32.952 1.00 31.61 73 TYR A O 1
ATOM 565 N N . LYS A 1 76 ? 71.090 -18.486 -31.442 1.00 30.82 74 LYS A N 1
ATOM 566 C CA . LYS A 1 76 ? 69.953 -19.031 -32.182 1.00 30.46 74 LYS A CA 1
ATOM 567 C C . LYS A 1 76 ? 68.669 -18.233 -31.977 1.00 29.52 74 LYS A C 1
ATOM 568 O O . LYS A 1 76 ? 67.610 -18.802 -31.706 1.00 30.35 74 LYS A O 1
ATOM 574 N N . LYS A 1 77 ? 68.762 -16.917 -32.121 1.00 27.42 75 LYS A N 1
ATOM 575 C CA . LYS A 1 77 ? 67.603 -16.051 -31.948 1.00 25.55 75 LYS A CA 1
ATOM 576 C C . LYS A 1 77 ? 67.708 -14.855 -32.885 1.00 22.79 75 LYS A C 1
ATOM 577 O O . LYS A 1 77 ? 68.806 -14.412 -33.210 1.00 22.78 75 LYS A O 1
ATOM 583 N N . PRO A 1 78 ? 66.565 -14.329 -33.348 1.00 20.97 76 PRO A N 1
ATOM 584 C CA . PRO A 1 78 ? 66.619 -13.173 -34.248 1.00 18.70 76 PRO A CA 1
ATOM 585 C C . PRO A 1 78 ? 67.273 -11.977 -33.560 1.00 17.04 76 PRO A C 1
ATOM 586 O O . PRO A 1 78 ? 67.036 -11.724 -32.376 1.00 15.47 76 PRO A O 1
ATOM 590 N N . LEU A 1 79 ? 68.103 -11.256 -34.310 1.00 13.96 77 LEU A N 1
ATOM 591 C CA . LEU A 1 79 ? 68.804 -10.073 -33.818 1.00 12.90 77 LEU A CA 1
ATOM 592 C C . LEU A 1 79 ? 68.439 -8.953 -34.790 1.00 11.81 77 LEU A C 1
ATOM 593 O O . LEU A 1 79 ? 69.159 -8.682 -35.749 1.00 10.94 77 LEU A O 1
ATOM 598 N N . PRO A 1 80 ? 67.302 -8.289 -34.551 1.00 10.14 78 PRO A N 1
ATOM 599 C CA . PRO A 1 80 ? 66.835 -7.204 -35.417 1.00 9.75 78 PRO A CA 1
ATOM 600 C C . PRO A 1 80 ? 67.625 -5.925 -35.261 1.00 9.62 78 PRO A C 1
ATOM 601 O O . PRO A 1 80 ? 68.412 -5.775 -34.330 1.00 9.04 78 PRO A O 1
ATOM 605 N N . PRO A 1 81 ? 67.461 -4.996 -36.209 1.00 9.57 79 PRO A N 1
ATOM 606 C CA . PRO A 1 81 ? 68.185 -3.731 -36.088 1.00 8.68 79 PRO A CA 1
ATOM 607 C C . PRO A 1 81 ? 67.490 -2.982 -34.952 1.00 9.93 79 PRO A C 1
ATOM 608 O O . PRO A 1 81 ? 66.289 -3.165 -34.733 1.00 9.61 79 PRO A O 1
ATOM 612 N N . CYS A 1 82 ? 68.225 -2.167 -34.210 1.00 8.22 80 CYS A N 1
ATOM 613 C CA . CYS A 1 82 ? 67.578 -1.406 -33.153 1.00 8.98 80 CYS A CA 1
ATOM 614 C C . CYS A 1 82 ? 66.754 -0.295 -33.782 1.00 8.54 80 CYS A C 1
ATOM 615 O O . CYS A 1 82 ? 67.022 0.139 -34.904 1.00 8.33 80 CYS A O 1
ATOM 618 N N . ARG A 1 83 ? 65.756 0.175 -33.045 1.00 7.36 81 ARG A N 1
ATOM 619 C CA . ARG A 1 83 ? 64.899 1.240 -33.529 1.00 7.65 81 ARG A CA 1
ATOM 620 C C . ARG A 1 83 ? 65.699 2.456 -34.007 1.00 9.25 81 ARG A C 1
ATOM 621 O O . ARG A 1 83 ? 65.330 3.089 -34.995 1.00 8.34 81 ARG A O 1
ATOM 629 N N . SER A 1 84 ? 66.796 2.771 -33.320 1.00 8.26 82 SER A N 1
ATOM 630 C CA . SER A 1 84 ? 67.620 3.920 -33.685 1.00 7.99 82 SER A CA 1
ATOM 631 C C . SER A 1 84 ? 68.142 3.849 -35.123 1.00 8.94 82 SER A C 1
ATOM 632 O O . SER A 1 84 ? 68.257 4.876 -35.794 1.00 9.23 82 SER A O 1
ATOM 635 N N . VAL A 1 85 ? 68.452 2.646 -35.595 1.00 7.39 83 VAL A N 1
ATOM 636 C CA . VAL A 1 85 ? 68.946 2.471 -36.958 1.00 9.89 83 VAL A CA 1
ATOM 637 C C . VAL A 1 85 ? 67.856 2.892 -37.937 1.00 9.16 83 VAL A C 1
ATOM 638 O O . VAL A 1 85 ? 68.103 3.622 -38.896 1.00 9.19 83 VAL A O 1
ATOM 642 N N . CYS A 1 86 ? 66.641 2.418 -37.687 1.00 7.71 84 CYS A N 1
ATOM 643 C CA . CYS A 1 86 ? 65.500 2.740 -38.523 1.00 9.26 84 CYS A CA 1
ATOM 644 C C . CYS A 1 86 ? 65.189 4.230 -38.466 1.00 7.83 84 CYS A C 1
ATOM 645 O O . CYS A 1 86 ? 64.930 4.850 -39.493 1.00 8.47 84 CYS A O 1
ATOM 648 N N . GLU A 1 87 ? 65.224 4.813 -37.273 1.00 8.11 85 GLU A N 1
ATOM 649 C CA . GLU A 1 87 ? 64.923 6.238 -37.146 1.00 8.41 85 GLU A CA 1
ATOM 650 C C . GLU A 1 87 ? 65.901 7.074 -37.970 1.00 8.64 85 GLU A C 1
ATOM 651 O O . GLU A 1 87 ? 65.505 8.067 -38.575 1.00 9.59 85 GLU A O 1
ATOM 657 N N . ARG A 1 88 ? 67.172 6.684 -37.993 1.00 9.44 86 ARG A N 1
ATOM 658 C CA . ARG A 1 88 ? 68.152 7.425 -38.786 1.00 9.41 86 ARG A CA 1
ATOM 659 C C . ARG A 1 88 ? 67.868 7.258 -40.279 1.00 9.42 86 ARG A C 1
ATOM 660 O O . ARG A 1 88 ? 67.888 8.228 -41.032 1.00 10.35 86 ARG A O 1
ATOM 668 N N . ALA A 1 89 ? 67.602 6.029 -40.706 1.00 9.13 87 ALA A N 1
ATOM 669 C CA . ALA A 1 89 ? 67.312 5.770 -42.112 1.00 9.35 87 ALA A CA 1
ATOM 670 C C . ALA A 1 89 ? 66.073 6.534 -42.561 1.00 9.17 87 ALA A C 1
ATOM 671 O O . ALA A 1 89 ? 66.048 7.118 -43.646 1.00 10.19 87 ALA A O 1
ATOM 673 N N . LYS A 1 90 ? 65.040 6.526 -41.726 1.00 9.30 88 LYS A N 1
ATOM 674 C CA . LYS A 1 90 ? 63.799 7.208 -42.049 1.00 9.94 88 LYS A CA 1
ATOM 675 C C . LYS A 1 90 ? 63.983 8.725 -42.111 1.00 10.00 88 LYS A C 1
ATOM 676 O O . LYS A 1 90 ? 63.512 9.380 -43.046 1.00 10.48 88 LYS A O 1
ATOM 682 N N . ALA A 1 91 ? 64.671 9.288 -41.123 1.00 10.89 89 ALA A N 1
ATOM 683 C CA . ALA A 1 91 ? 64.895 10.730 -41.102 1.00 11.17 89 ALA A CA 1
ATOM 684 C C . ALA A 1 91 ? 65.666 11.170 -42.342 1.00 11.26 89 ALA A C 1
ATOM 685 O O . ALA A 1 91 ? 65.426 12.244 -42.886 1.00 12.14 89 ALA A O 1
ATOM 687 N N . GLY A 1 92 ? 66.590 10.333 -42.794 1.00 11.27 90 GLY A N 1
ATOM 688 C CA . GLY A 1 92 ? 67.375 10.699 -43.955 1.00 11.58 90 GLY A CA 1
ATOM 689 C C . GLY A 1 92 ? 66.712 10.501 -45.303 1.00 10.91 90 GLY A C 1
ATOM 690 O O . GLY A 1 92 ? 66.918 11.294 -46.227 1.00 12.62 90 GLY A O 1
ATOM 691 N N . CYS A 1 93 ? 65.884 9.471 -45.417 1.00 10.13 91 CYS A N 1
ATOM 692 C CA . CYS A 1 93 ? 65.262 9.165 -46.695 1.00 10.93 91 CYS A CA 1
ATOM 693 C C . CYS A 1 93 ? 63.760 9.387 -46.863 1.00 11.11 91 CYS A C 1
ATOM 694 O O . CYS A 1 93 ? 63.294 9.574 -47.984 1.00 11.10 91 CYS A O 1
ATOM 697 N N . ALA A 1 94 ? 62.999 9.372 -45.777 1.00 11.24 92 ALA A N 1
ATOM 698 C CA . ALA A 1 94 ? 61.558 9.567 -45.896 1.00 10.82 92 ALA A CA 1
ATOM 699 C C . ALA A 1 94 ? 61.161 10.868 -46.600 1.00 11.52 92 ALA A C 1
ATOM 700 O O . ALA A 1 94 ? 60.225 10.881 -47.394 1.00 11.66 92 ALA A O 1
ATOM 702 N N . PRO A 1 95 ? 61.859 11.982 -46.317 1.00 11.41 93 PRO A N 1
ATOM 703 C CA . PRO A 1 95 ? 61.484 13.234 -46.988 1.00 11.81 93 PRO A CA 1
ATOM 704 C C . PRO A 1 95 ? 61.600 13.177 -48.515 1.00 11.74 93 PRO A C 1
ATOM 705 O O . PRO A 1 95 ? 60.690 13.607 -49.232 1.00 11.69 93 PRO A O 1
ATOM 709 N N . LEU A 1 96 ? 62.722 12.659 -49.007 1.00 12.27 94 LEU A N 1
ATOM 710 C CA . LEU A 1 96 ? 62.948 12.544 -50.446 1.00 12.91 94 LEU A CA 1
ATOM 711 C C . LEU A 1 96 ? 61.891 11.622 -51.034 1.00 12.92 94 LEU A C 1
ATOM 712 O O . LEU A 1 96 ? 61.343 11.884 -52.104 1.00 13.03 94 LEU A O 1
ATOM 717 N N . MET A 1 97 ? 61.615 10.530 -50.328 1.00 11.46 95 MET A N 1
ATOM 718 C CA . MET A 1 97 ? 60.610 9.577 -50.771 1.00 11.81 95 MET A CA 1
ATOM 719 C C . MET A 1 97 ? 59.249 10.255 -50.893 1.00 12.16 95 MET A C 1
ATOM 720 O O . MET A 1 97 ? 58.556 10.097 -51.899 1.00 13.43 95 MET A O 1
ATOM 725 N N . ARG A 1 98 ? 58.875 11.024 -49.875 1.00 12.71 96 ARG A N 1
ATOM 726 C CA . ARG A 1 98 ? 57.595 11.722 -49.875 1.00 14.45 96 ARG A CA 1
ATOM 727 C C . ARG A 1 98 ? 57.504 12.731 -51.014 1.00 14.64 96 ARG A C 1
ATOM 728 O O . ARG A 1 98 ? 56.440 12.911 -51.611 1.00 16.19 96 ARG A O 1
ATOM 736 N N . GLN A 1 99 ? 58.622 13.386 -51.313 1.00 14.39 97 GLN A N 1
ATOM 737 C CA . GLN A 1 99 ? 58.667 14.379 -52.378 1.00 16.48 97 GLN A CA 1
ATOM 738 C C . GLN A 1 99 ? 58.289 13.755 -53.719 1.00 17.76 97 GLN A C 1
ATOM 739 O O . GLN A 1 99 ? 57.665 14.405 -54.562 1.00 17.47 97 GLN A O 1
ATOM 745 N N . TYR A 1 100 ? 58.668 12.496 -53.916 1.00 16.97 98 TYR A N 1
ATOM 746 C CA . TYR A 1 100 ? 58.350 11.800 -55.156 1.00 17.53 98 TYR A CA 1
ATOM 747 C C . TYR A 1 100 ? 57.114 10.914 -55.043 1.00 18.03 98 TYR A C 1
ATOM 748 O O . TYR A 1 100 ? 56.843 10.095 -55.924 1.00 19.93 98 TYR A O 1
ATOM 757 N N . GLY A 1 101 ? 56.368 11.082 -53.956 1.00 19.18 99 GLY A N 1
ATOM 758 C CA . GLY A 1 101 ? 55.145 10.321 -53.767 1.00 19.92 99 GLY A CA 1
ATOM 759 C C . GLY A 1 101 ? 55.236 8.962 -53.097 1.00 19.80 99 GLY A C 1
ATOM 760 O O . GLY A 1 101 ? 54.307 8.160 -53.206 1.00 21.08 99 GLY A O 1
ATOM 761 N N . PHE A 1 102 ? 56.335 8.688 -52.405 1.00 17.70 100 PHE A N 1
ATOM 762 C CA . PHE A 1 102 ? 56.491 7.402 -51.727 1.00 17.44 100 PHE A CA 1
ATOM 763 C C . PHE A 1 102 ? 56.365 7.567 -50.215 1.00 17.73 100 PHE A C 1
ATOM 764 O O . PHE A 1 102 ? 57.093 8.350 -49.608 1.00 18.75 100 PHE A O 1
ATOM 772 N N . ALA A 1 103 ? 55.439 6.834 -49.608 1.00 17.13 101 ALA A N 1
ATOM 773 C CA . ALA A 1 103 ? 55.262 6.900 -48.162 1.00 16.74 101 ALA A CA 1
ATOM 774 C C . ALA A 1 103 ? 56.239 5.914 -47.527 1.00 15.31 101 ALA A C 1
ATOM 775 O O . ALA A 1 103 ? 56.710 4.985 -48.183 1.00 16.79 101 ALA A O 1
ATOM 777 N N . TRP A 1 104 ? 56.570 6.124 -46.257 1.00 15.29 102 TRP A N 1
ATOM 778 C CA . TRP A 1 104 ? 57.475 5.212 -45.571 1.00 14.72 102 TRP A CA 1
ATOM 779 C C . TRP A 1 104 ? 56.650 3.945 -45.320 1.00 13.63 102 TRP A C 1
ATOM 780 O O . TRP A 1 104 ? 55.638 3.986 -44.623 1.00 14.72 102 TRP A O 1
ATOM 791 N N . PRO A 1 105 ? 57.069 2.806 -45.891 1.00 14.30 103 PRO A N 1
ATOM 792 C CA . PRO A 1 105 ? 56.344 1.538 -45.729 1.00 14.13 103 PRO A CA 1
ATOM 793 C C . PRO A 1 105 ? 55.966 1.166 -44.299 1.00 13.75 103 PRO A C 1
ATOM 794 O O . PRO A 1 105 ? 56.796 1.238 -43.396 1.00 12.50 103 PRO A O 1
ATOM 798 N N . ASP A 1 106 ? 54.709 0.769 -44.099 1.00 11.75 104 ASP A N 1
ATOM 799 C CA . ASP A 1 106 ? 54.233 0.372 -42.776 1.00 11.58 104 ASP A CA 1
ATOM 800 C C . ASP A 1 106 ? 55.098 -0.730 -42.172 1.00 12.50 104 ASP A C 1
ATOM 801 O O . ASP A 1 106 ? 55.326 -0.752 -40.962 1.00 12.51 104 ASP A O 1
ATOM 806 N N . ARG A 1 107 ? 55.578 -1.649 -43.002 1.00 14.44 105 ARG A N 1
ATOM 807 C CA . ARG A 1 107 ? 56.407 -2.731 -42.485 1.00 16.51 105 ARG A CA 1
ATOM 808 C C . ARG A 1 107 ? 57.745 -2.208 -41.970 1.00 15.35 105 ARG A C 1
ATOM 809 O O . ARG A 1 107 ? 58.431 -2.895 -41.216 1.00 16.82 105 ARG A O 1
ATOM 817 N N . MET A 1 108 ? 58.101 -0.991 -42.375 1.00 14.29 106 MET A N 1
ATOM 818 C CA . MET A 1 108 ? 59.354 -0.370 -41.954 1.00 15.58 106 MET A CA 1
ATOM 819 C C . MET A 1 108 ? 59.162 0.641 -40.827 1.00 14.36 106 MET A C 1
ATOM 820 O O . MET A 1 108 ? 60.096 1.358 -40.477 1.00 13.43 106 MET A O 1
ATOM 825 N N . ARG A 1 109 ? 57.957 0.714 -40.262 1.00 12.24 107 ARG A N 1
ATOM 826 C CA . ARG A 1 109 ? 57.718 1.650 -39.168 1.00 11.88 107 ARG A CA 1
ATOM 827 C C . ARG A 1 109 ? 58.685 1.327 -38.038 1.00 10.19 107 ARG A C 1
ATOM 828 O O . ARG A 1 109 ? 58.777 0.192 -37.560 1.00 10.09 107 ARG A O 1
ATOM 836 N N . CYS A 1 110 ? 59.414 2.348 -37.622 1.00 10.03 108 CYS A N 1
ATOM 837 C CA . CYS A 1 110 ? 60.429 2.189 -36.601 1.00 10.91 108 CYS A CA 1
ATOM 838 C C . CYS A 1 110 ? 59.950 1.785 -35.210 1.00 10.64 108 CYS A C 1
ATOM 839 O O . CYS A 1 110 ? 60.684 1.126 -34.471 1.00 11.77 108 CYS A O 1
ATOM 842 N N . ASP A 1 111 ? 58.729 2.159 -34.850 1.00 10.73 109 ASP A N 1
ATOM 843 C CA . ASP A 1 111 ? 58.202 1.809 -33.537 1.00 10.98 109 ASP A CA 1
ATOM 844 C C . ASP A 1 111 ? 58.003 0.303 -33.373 1.00 11.00 109 ASP A C 1
ATOM 845 O O . ASP A 1 111 ? 57.769 -0.173 -32.260 1.00 11.68 109 ASP A O 1
ATOM 850 N N . ARG A 1 112 ? 58.094 -0.443 -34.472 1.00 9.79 110 ARG A N 1
ATOM 851 C CA . ARG A 1 112 ? 57.944 -1.897 -34.422 1.00 9.70 110 ARG A CA 1
ATOM 852 C C . ARG A 1 112 ? 59.222 -2.588 -33.943 1.00 10.09 110 ARG A C 1
ATOM 853 O O . ARG A 1 112 ? 59.208 -3.771 -33.607 1.00 11.99 110 ARG A O 1
ATOM 861 N N . LEU A 1 113 ? 60.323 -1.844 -33.908 1.00 8.55 111 LEU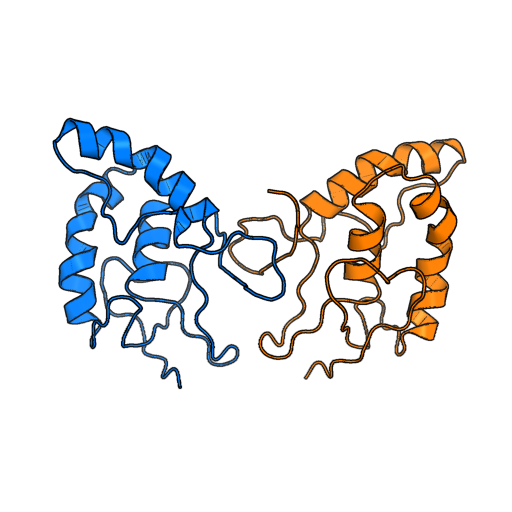 A N 1
ATOM 862 C CA . LEU A 1 113 ? 61.614 -2.395 -33.516 1.00 9.36 111 LEU A CA 1
ATOM 863 C C . LEU A 1 113 ? 61.985 -2.120 -32.070 1.00 8.15 111 LEU A C 1
ATOM 864 O O . LEU A 1 113 ? 61.617 -1.095 -31.505 1.00 8.68 111 LEU A O 1
ATOM 869 N N . PRO A 1 114 ? 62.736 -3.044 -31.451 1.00 8.45 112 PRO A N 1
ATOM 870 C CA . PRO A 1 114 ? 63.138 -2.839 -30.059 1.00 9.27 112 PRO A CA 1
ATOM 871 C C . PRO A 1 114 ? 64.198 -1.749 -29.970 1.00 9.37 112 PRO A C 1
ATOM 872 O O . PRO A 1 114 ? 64.958 -1.517 -30.916 1.00 8.69 112 PRO A O 1
ATOM 876 N N . GLU A 1 115 ? 64.232 -1.062 -28.837 1.00 9.08 113 GLU A N 1
ATOM 877 C CA . GLU A 1 115 ? 65.213 -0.016 -28.609 1.00 8.56 113 GLU A CA 1
ATOM 878 C C . GLU A 1 115 ? 66.497 -0.651 -28.111 1.00 8.87 113 GLU A C 1
ATOM 879 O O . GLU A 1 115 ? 66.502 -1.760 -27.571 1.00 9.55 113 GLU A O 1
ATOM 885 N N . GLN A 1 116 ? 67.591 0.061 -28.307 1.00 9.81 114 GLN A N 1
ATOM 886 C CA . GLN A 1 116 ? 68.875 -0.403 -27.828 1.00 11.16 114 GLN A CA 1
ATOM 887 C C . GLN A 1 116 ? 68.837 -0.303 -26.298 1.00 11.13 114 GLN A C 1
ATOM 888 O O . GLN A 1 116 ? 67.915 0.288 -25.727 1.00 10.64 114 GLN A O 1
ATOM 894 N N . GLY A 1 117 ? 69.822 -0.907 -25.642 1.00 12.26 115 GLY A N 1
ATOM 895 C CA . GLY A 1 117 ? 69.911 -0.824 -24.194 1.00 11.67 115 GLY A CA 1
ATOM 896 C C . GLY A 1 117 ? 69.084 -1.753 -23.324 1.00 12.12 115 GLY A C 1
ATOM 897 O O . GLY A 1 117 ? 68.948 -1.497 -22.128 1.00 13.14 115 GLY A O 1
ATOM 898 N N . ASN A 1 118 ? 68.546 -2.825 -23.893 1.00 11.81 116 ASN A N 1
ATOM 899 C CA . ASN A 1 118 ? 67.747 -3.782 -23.127 1.00 11.43 116 ASN A CA 1
ATOM 900 C C . ASN A 1 118 ? 68.406 -5.158 -23.183 1.00 11.98 116 ASN A C 1
ATOM 901 O O . ASN A 1 118 ? 68.332 -5.853 -24.191 1.00 11.12 116 ASN A O 1
ATOM 906 N N . PRO A 1 119 ? 69.054 -5.574 -22.087 1.00 10.74 117 PRO A N 1
ATOM 907 C CA . PRO A 1 119 ? 69.723 -6.877 -22.045 1.00 11.33 117 PRO A CA 1
ATOM 908 C C . PRO A 1 119 ? 68.850 -8.056 -22.454 1.00 12.28 117 PRO A C 1
ATOM 909 O O . PRO A 1 119 ? 69.349 -9.036 -22.996 1.00 12.33 117 PRO A O 1
ATOM 913 N N . ASP A 1 120 ? 67.550 -7.962 -22.197 1.00 12.78 118 ASP A N 1
ATOM 914 C CA . ASP A 1 120 ? 66.647 -9.060 -22.518 1.00 13.07 118 ASP A CA 1
ATOM 915 C C . ASP A 1 120 ? 66.083 -9.073 -23.938 1.00 13.50 118 ASP A C 1
ATOM 916 O O . ASP A 1 120 ? 65.461 -10.051 -24.352 1.00 14.22 118 ASP A O 1
ATOM 921 N N . THR A 1 121 ? 66.298 -7.991 -24.682 1.00 13.19 119 THR A N 1
ATOM 922 C CA . THR A 1 121 ? 65.842 -7.914 -26.066 1.00 13.24 119 THR A CA 1
ATOM 923 C C . THR A 1 121 ? 66.938 -7.206 -26.859 1.00 11.28 119 THR A C 1
ATOM 924 O O . THR A 1 121 ? 66.873 -6.002 -27.100 1.00 11.06 119 THR A O 1
ATOM 928 N N . LEU A 1 122 ? 67.947 -7.971 -27.256 1.00 10.15 120 LEU A N 1
ATOM 929 C CA . LEU A 1 122 ? 69.086 -7.425 -27.987 1.00 10.47 120 LEU A CA 1
ATOM 930 C C . LEU A 1 122 ? 68.789 -7.073 -29.441 1.00 10.52 120 LEU A C 1
ATOM 931 O O . LEU A 1 122 ? 67.926 -7.675 -30.081 1.00 12.11 120 LEU A O 1
ATOM 936 N N . CYS A 1 123 ? 69.523 -6.093 -29.956 1.00 8.80 121 CYS A N 1
ATOM 937 C CA . CYS A 1 123 ? 69.368 -5.665 -31.341 1.00 8.59 121 CYS A CA 1
ATOM 938 C C . CYS A 1 123 ? 70.691 -5.063 -31.811 1.00 11.20 121 CYS A C 1
ATOM 939 O O . CYS A 1 123 ? 71.567 -4.758 -30.994 1.00 11.89 121 CYS A O 1
ATOM 942 N N . MET A 1 124 ? 70.853 -4.922 -33.124 1.00 9.71 122 MET A N 1
ATOM 943 C CA . MET A 1 124 ? 72.072 -4.330 -33.679 1.00 10.45 122 MET A CA 1
ATOM 944 C C . MET A 1 124 ? 71.874 -2.833 -33.895 1.00 11.52 122 MET A C 1
ATOM 945 O O . MET A 1 124 ? 70.969 -2.419 -34.617 1.00 11.42 122 MET A O 1
ATOM 950 N N . ASP A 1 125 ? 72.715 -2.015 -33.270 1.00 13.15 123 ASP A N 1
ATOM 951 C CA . ASP A 1 125 ? 72.594 -0.562 -33.416 1.00 15.46 123 ASP A CA 1
ATOM 952 C C . ASP A 1 125 ? 73.727 0.094 -34.208 1.00 15.71 123 ASP A C 1
ATOM 953 O O . ASP A 1 125 ? 74.066 1.258 -33.988 1.00 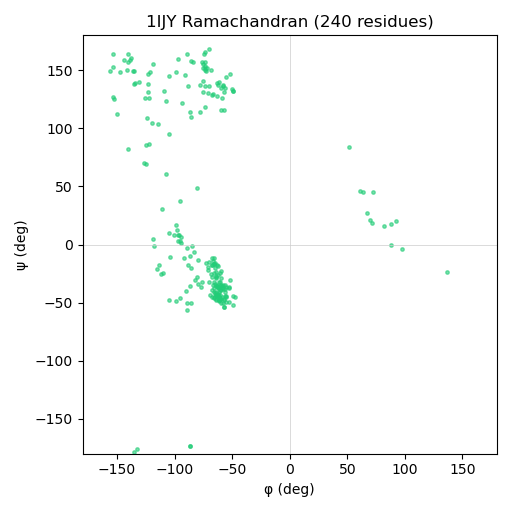18.71 123 ASP A O 1
ATOM 958 N N . TYR A 1 126 ? 74.287 -0.656 -35.147 1.00 15.11 124 TYR A N 1
ATOM 959 C CA . TYR A 1 126 ? 75.376 -0.184 -35.995 1.00 14.67 124 TYR A CA 1
ATOM 960 C C . TYR A 1 126 ? 75.087 1.178 -36.627 1.00 15.85 124 TYR A C 1
ATOM 961 O O . TYR A 1 126 ? 74.008 1.410 -37.176 1.00 16.78 124 TYR A O 1
ATOM 970 N N . GLU A 1 127 ? 76.057 2.080 -36.537 1.00 16.93 125 GLU A N 1
ATOM 971 C CA . GLU A 1 127 ? 75.917 3.411 -37.113 1.00 18.63 125 GLU A CA 1
ATOM 972 C C . GLU A 1 127 ? 77.075 3.642 -38.075 1.00 20.51 125 GLU A C 1
ATOM 973 O O . GLU A 1 127 ? 78.219 3.803 -37.652 1.00 20.22 125 GLU A O 1
ATOM 979 N N . ARG A 1 128 ? 76.771 3.652 -39.369 1.00 22.04 126 ARG A N 1
ATOM 980 C CA . ARG A 1 128 ? 77.784 3.842 -40.401 1.00 24.09 126 ARG A CA 1
ATOM 981 C C . ARG A 1 128 ? 78.122 5.312 -40.606 1.00 24.88 126 ARG A C 1
ATOM 982 O O . ARG A 1 128 ? 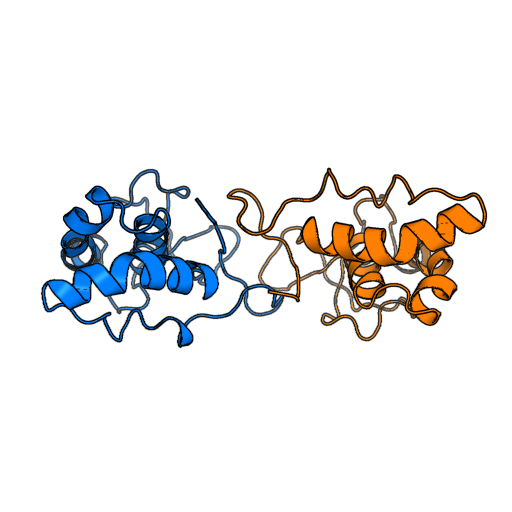79.288 5.705 -40.517 1.00 28.28 126 ARG A O 1
ATOM 990 N N . GLU B 1 7 ? 81.772 -20.539 -21.895 1.00 33.89 5 GLU B N 1
ATOM 991 C CA . GLU B 1 7 ? 80.543 -21.213 -21.491 1.00 33.47 5 GLU B CA 1
ATOM 992 C C . GLU B 1 7 ? 79.602 -20.253 -20.773 1.00 32.75 5 GLU B C 1
ATOM 993 O O . GLU B 1 7 ? 78.391 -20.274 -20.990 1.00 34.53 5 GLU B O 1
ATOM 999 N N . LEU B 1 8 ? 80.172 -19.413 -19.916 1.00 30.84 6 LEU B N 1
ATOM 1000 C CA . LEU B 1 8 ? 79.409 -18.437 -19.148 1.00 28.06 6 LEU B CA 1
ATOM 1001 C C . LEU B 1 8 ? 78.230 -19.058 -18.408 1.00 26.03 6 LEU B C 1
ATOM 1002 O O . LEU B 1 8 ? 77.100 -19.052 -18.895 1.00 26.21 6 LEU B O 1
ATOM 1007 N N . ALA B 1 9 ? 78.510 -19.602 -17.229 1.00 22.86 7 ALA B N 1
ATOM 1008 C CA . ALA B 1 9 ? 77.483 -20.212 -16.397 1.00 20.84 7 ALA B CA 1
ATOM 1009 C C . ALA B 1 9 ? 76.873 -19.088 -15.574 1.00 20.16 7 ALA B C 1
ATOM 1010 O O . ALA B 1 9 ? 77.516 -18.549 -14.676 1.00 19.34 7 ALA B O 1
ATOM 1012 N N . CYS B 1 10 ? 75.631 -18.733 -15.880 1.00 17.90 8 CYS B N 1
ATOM 1013 C CA . CYS B 1 10 ? 74.968 -17.647 -15.176 1.00 16.96 8 CYS B CA 1
ATOM 1014 C C . CYS B 1 10 ? 74.611 -17.958 -13.726 1.00 15.94 8 CYS B C 1
ATOM 1015 O O . CYS B 1 10 ? 74.123 -19.048 -13.400 1.00 17.44 8 CYS B O 1
ATOM 1018 N N . GLN B 1 11 ? 74.865 -16.985 -12.858 1.00 14.50 9 GLN B N 1
ATOM 1019 C CA . GLN B 1 11 ? 74.567 -17.109 -11.439 1.00 13.64 9 GLN B CA 1
ATOM 1020 C C . GLN B 1 11 ? 73.889 -15.828 -10.955 1.00 13.11 9 GLN B C 1
ATOM 1021 O O . GLN B 1 11 ? 74.266 -14.725 -11.343 1.00 12.31 9 GLN B O 1
ATOM 1027 N N . GLU B 1 12 ? 72.871 -15.974 -10.120 1.00 13.10 10 GLU B N 1
ATOM 1028 C CA . GLU B 1 12 ? 72.154 -14.815 -9.615 1.00 14.94 10 GLU B CA 1
ATOM 1029 C C . GLU B 1 12 ? 73.093 -13.882 -8.859 1.00 13.32 10 GLU B C 1
ATOM 1030 O O . GLU B 1 12 ? 73.914 -14.323 -8.054 1.00 13.87 10 GLU B O 1
ATOM 1036 N N . ILE B 1 13 ? 72.977 -12.587 -9.129 1.00 13.30 11 ILE B N 1
ATOM 1037 C CA . ILE B 1 13 ? 73.823 -11.607 -8.469 1.00 12.01 11 ILE B CA 1
ATOM 1038 C C . ILE B 1 13 ? 73.520 -11.522 -6.974 1.00 14.11 11 ILE B C 1
ATOM 1039 O O . ILE B 1 13 ? 72.365 -11.381 -6.569 1.00 15.04 11 ILE B O 1
ATOM 1044 N N . THR B 1 14 ? 74.569 -11.615 -6.160 1.00 13.33 12 THR B N 1
ATOM 1045 C CA . THR B 1 14 ? 74.432 -11.560 -4.710 1.00 15.36 12 THR B CA 1
ATOM 1046 C C . THR B 1 14 ? 75.083 -10.319 -4.102 1.00 13.97 12 THR B C 1
ATOM 1047 O O . THR B 1 14 ? 74.794 -9.958 -2.961 1.00 16.69 12 THR B O 1
ATOM 1051 N N . VAL B 1 15 ? 75.961 -9.669 -4.860 1.00 13.51 13 VAL B N 1
ATOM 1052 C CA . VAL B 1 15 ? 76.647 -8.474 -4.380 1.00 13.28 13 VAL B CA 1
ATOM 1053 C C . VAL B 1 15 ? 75.624 -7.401 -4.023 1.00 13.56 13 VAL B C 1
ATOM 1054 O O . VAL B 1 15 ? 74.908 -6.906 -4.891 1.00 13.76 13 VAL B O 1
ATOM 1058 N N . PRO B 1 16 ? 75.552 -7.018 -2.737 1.00 13.73 14 PRO B N 1
ATOM 1059 C CA . PRO B 1 16 ? 74.602 -6.001 -2.268 1.00 14.59 14 PRO B CA 1
ATOM 1060 C C . PRO B 1 16 ? 74.528 -4.713 -3.080 1.00 14.40 14 PRO B C 1
ATOM 1061 O O . PRO B 1 16 ? 73.439 -4.223 -3.374 1.00 14.67 14 PRO B O 1
ATOM 1065 N N . LEU B 1 17 ? 75.679 -4.160 -3.443 1.00 14.15 15 LEU B N 1
ATOM 1066 C CA . LEU B 1 17 ? 75.698 -2.917 -4.203 1.00 14.40 15 LEU B CA 1
ATOM 1067 C C . LEU B 1 17 ? 75.110 -3.072 -5.600 1.00 14.23 15 LEU B C 1
ATOM 1068 O O . LEU B 1 17 ? 74.618 -2.101 -6.184 1.00 15.23 15 LEU B O 1
ATOM 1073 N N . CYS B 1 18 ? 75.141 -4.291 -6.129 1.00 13.73 16 CYS B N 1
ATOM 1074 C CA . CYS B 1 18 ? 74.646 -4.528 -7.474 1.00 13.88 16 CYS B CA 1
ATOM 1075 C C . CYS B 1 18 ? 73.212 -5.016 -7.610 1.00 16.45 16 CYS B C 1
ATOM 1076 O O . CYS B 1 18 ? 72.891 -5.831 -8.478 1.00 18.69 16 CYS B O 1
ATOM 1079 N N . LYS B 1 19 ? 72.348 -4.497 -6.746 1.00 17.71 17 LYS B N 1
ATOM 1080 C CA . LYS B 1 19 ? 70.930 -4.822 -6.794 1.00 19.19 17 LYS B CA 1
ATOM 1081 C C . LYS B 1 19 ? 70.274 -3.582 -7.395 1.00 17.27 17 LYS B C 1
ATOM 1082 O O . LYS B 1 19 ? 70.721 -2.460 -7.154 1.00 19.16 17 LYS B O 1
ATOM 1088 N N . GLY B 1 20 ? 69.229 -3.780 -8.191 1.00 17.33 18 GLY B N 1
ATOM 1089 C CA . GLY B 1 20 ? 68.557 -2.651 -8.807 1.00 16.86 18 GLY B CA 1
ATOM 1090 C C . GLY B 1 20 ? 69.373 -2.019 -9.923 1.00 15.79 18 GLY B C 1
ATOM 1091 O O . GLY B 1 20 ? 69.489 -0.794 -9.999 1.00 17.91 18 GLY B O 1
ATOM 1092 N N . ILE B 1 21 ? 69.947 -2.853 -10.788 1.00 14.21 19 ILE B N 1
ATOM 1093 C CA . ILE B 1 21 ? 70.747 -2.358 -11.902 1.00 12.96 19 ILE B CA 1
ATOM 1094 C C . ILE B 1 21 ? 70.179 -2.749 -13.262 1.00 11.16 19 ILE B C 1
ATOM 1095 O O . ILE B 1 21 ? 70.798 -2.493 -14.292 1.00 12.62 19 ILE B O 1
ATOM 1100 N N . GLY B 1 22 ? 69.016 -3.389 -13.271 1.00 10.65 20 GLY B N 1
ATOM 1101 C CA . GLY B 1 22 ? 68.404 -3.733 -14.544 1.00 12.29 20 GLY B CA 1
ATOM 1102 C C . GLY B 1 22 ? 68.606 -5.133 -15.090 1.00 12.11 20 GLY B C 1
ATOM 1103 O O . GLY B 1 22 ? 68.062 -5.461 -16.144 1.00 13.05 20 GLY B O 1
ATOM 1104 N N . TYR B 1 23 ? 69.401 -5.946 -14.403 1.00 11.67 21 TYR B N 1
ATOM 1105 C CA . TYR B 1 23 ? 69.639 -7.334 -14.800 1.00 10.74 21 TYR B CA 1
ATOM 1106 C C . TYR B 1 23 ? 69.997 -8.076 -13.514 1.00 12.02 21 TYR B C 1
ATOM 1107 O O . TYR B 1 23 ? 70.504 -7.469 -12.569 1.00 13.06 21 TYR B O 1
ATOM 1116 N N . GLU B 1 24 ? 69.723 -9.373 -13.461 1.00 13.40 22 GLU B N 1
ATOM 1117 C CA . GLU B 1 24 ? 69.971 -10.102 -12.222 1.00 15.95 22 GLU B CA 1
ATOM 1118 C C . GLU B 1 24 ? 70.983 -11.233 -12.233 1.00 13.98 22 GLU B C 1
ATOM 1119 O O . GLU B 1 24 ? 71.229 -11.836 -11.188 1.00 14.18 22 GLU B O 1
ATOM 1125 N N . TYR B 1 25 ? 71.575 -11.529 -13.383 1.00 12.14 23 TYR B N 1
ATOM 1126 C CA . TYR B 1 25 ? 72.537 -12.620 -13.445 1.00 12.54 23 TYR B CA 1
ATOM 1127 C C . TYR B 1 25 ? 73.905 -12.213 -13.966 1.00 11.58 23 TYR B C 1
ATOM 1128 O O . TYR B 1 25 ? 74.027 -11.328 -14.813 1.00 11.13 23 TYR B O 1
ATOM 1137 N N . THR B 1 26 ? 74.935 -12.868 -13.440 1.00 10.78 24 THR B N 1
ATOM 1138 C CA . THR B 1 26 ? 76.306 -12.585 -13.833 1.00 11.23 24 THR B CA 1
ATOM 1139 C C . THR B 1 26 ? 77.068 -13.889 -14.056 1.00 12.17 24 THR B C 1
ATOM 1140 O O . THR B 1 26 ? 76.494 -14.978 -13.955 1.00 12.38 24 THR B O 1
ATOM 1144 N N . TYR B 1 27 ? 78.351 -13.772 -14.384 1.00 12.24 25 TYR B N 1
ATOM 1145 C CA . TYR B 1 27 ? 79.203 -14.933 -14.602 1.00 11.86 25 TYR B CA 1
ATOM 1146 C C . TYR B 1 27 ? 80.577 -14.650 -14.007 1.00 12.57 25 TYR B C 1
ATOM 1147 O O . TYR B 1 27 ? 80.960 -13.495 -13.822 1.00 11.85 25 TYR B O 1
ATOM 1156 N N . MET B 1 28 ? 81.303 -15.716 -13.690 1.00 13.06 26 MET B N 1
ATOM 1157 C CA . MET B 1 28 ? 82.648 -15.610 -13.142 1.00 13.32 26 MET B CA 1
ATOM 1158 C C . MET B 1 28 ? 83.476 -16.642 -13.889 1.00 13.64 26 MET B C 1
ATOM 1159 O O . MET B 1 28 ? 82.952 -17.677 -14.299 1.00 13.54 26 MET B O 1
ATOM 1164 N N . PRO B 1 29 ? 84.778 -16.379 -14.073 1.00 12.76 27 PRO B N 1
ATOM 1165 C CA . PRO B 1 29 ? 85.483 -15.177 -13.617 1.00 13.57 27 PRO B CA 1
ATOM 1166 C C . PRO B 1 29 ? 85.178 -13.943 -14.459 1.00 13.07 27 PRO B C 1
ATOM 1167 O O . PRO B 1 29 ? 84.860 -14.052 -15.647 1.00 13.58 27 PRO B O 1
ATOM 1171 N N . ASN B 1 30 ? 85.270 -12.768 -13.841 1.00 13.31 28 ASN B N 1
ATOM 1172 C CA . ASN B 1 30 ? 85.018 -11.529 -14.563 1.00 12.93 28 ASN B CA 1
ATOM 1173 C C . ASN B 1 30 ? 86.305 -11.053 -15.240 1.00 13.23 28 ASN B C 1
ATOM 1174 O O . ASN B 1 30 ? 87.315 -11.758 -15.222 1.00 13.62 28 ASN B O 1
ATOM 1179 N N . GLN B 1 31 ? 86.270 -9.864 -15.833 1.00 12.62 29 GLN B N 1
ATOM 1180 C CA . GLN B 1 31 ? 87.434 -9.340 -16.547 1.00 13.38 29 GLN B CA 1
ATOM 1181 C C . GLN B 1 31 ? 88.668 -9.119 -15.676 1.00 14.48 29 GLN B C 1
ATOM 1182 O O . GLN B 1 31 ? 89.787 -9.022 -16.193 1.00 15.92 29 GLN B O 1
ATOM 1188 N N . PHE B 1 32 ? 88.471 -9.046 -14.364 1.00 14.09 30 PHE B N 1
ATOM 1189 C CA . PHE B 1 32 ? 89.576 -8.827 -13.438 1.00 15.06 30 PHE B CA 1
ATOM 1190 C C . PHE B 1 32 ? 90.075 -10.131 -12.832 1.00 16.18 30 PHE B C 1
ATOM 1191 O O . PHE B 1 32 ? 90.901 -10.129 -11.917 1.00 17.46 30 PHE B O 1
ATOM 1199 N N . ASN B 1 33 ? 89.568 -11.243 -13.355 1.00 15.93 31 ASN B N 1
ATOM 1200 C CA . ASN B 1 33 ? 89.963 -12.570 -12.897 1.00 17.76 31 ASN B CA 1
ATOM 1201 C C . ASN B 1 33 ? 89.440 -12.941 -11.512 1.00 17.43 31 ASN B C 1
ATOM 1202 O O . ASN B 1 33 ? 89.962 -13.853 -10.866 1.00 17.85 31 ASN B O 1
ATOM 1207 N N . HIS B 1 34 ? 88.418 -12.229 -11.046 1.00 15.07 32 HIS B N 1
ATOM 1208 C CA . HIS B 1 34 ? 87.812 -12.539 -9.759 1.00 14.39 32 HIS B CA 1
ATOM 1209 C C . HIS B 1 34 ? 87.061 -13.846 -9.988 1.00 15.22 32 HIS B C 1
ATOM 1210 O O . HIS B 1 34 ? 86.311 -13.967 -10.957 1.00 16.40 32 HIS B O 1
ATOM 1217 N N . ASP B 1 35 ? 87.268 -14.825 -9.115 1.00 14.36 33 ASP B N 1
ATOM 1218 C CA . ASP B 1 35 ? 86.614 -16.125 -9.272 1.00 15.44 33 ASP B CA 1
ATOM 1219 C C . ASP B 1 35 ? 85.215 -16.219 -8.682 1.00 14.23 33 ASP B C 1
ATOM 1220 O O . ASP B 1 35 ? 84.441 -17.104 -9.050 1.00 14.99 33 ASP B O 1
ATOM 1225 N N . THR B 1 36 ? 84.885 -15.322 -7.761 1.00 13.39 34 THR B N 1
ATOM 1226 C CA . THR B 1 36 ? 83.567 -15.348 -7.146 1.00 13.16 34 THR B CA 1
ATOM 1227 C C . THR B 1 36 ? 83.025 -13.945 -6.946 1.00 12.13 34 THR B C 1
ATOM 1228 O O . THR B 1 36 ? 83.767 -12.965 -6.998 1.00 11.85 34 THR B O 1
ATOM 1232 N N . GLN B 1 37 ? 81.722 -13.860 -6.710 1.00 11.98 35 GLN B N 1
ATOM 1233 C CA . GLN B 1 37 ? 81.088 -12.575 -6.487 1.00 12.04 35 GLN B CA 1
ATOM 1234 C C . GLN B 1 37 ? 81.568 -11.923 -5.200 1.00 13.34 35 GLN B C 1
ATOM 1235 O O . GLN B 1 37 ? 81.633 -10.701 -5.116 1.00 13.46 35 GLN B O 1
ATOM 1241 N N . ASP B 1 38 ? 81.899 -12.722 -4.192 1.00 13.70 36 ASP B N 1
ATOM 1242 C CA . ASP B 1 38 ? 82.378 -12.137 -2.946 1.00 14.65 36 ASP B CA 1
ATOM 1243 C C . ASP B 1 38 ? 83.694 -11.409 -3.194 1.00 14.00 36 ASP B C 1
ATOM 1244 O O . ASP B 1 38 ? 83.915 -10.315 -2.667 1.00 13.72 36 ASP B O 1
ATOM 1249 N N . GLU B 1 39 ? 84.560 -12.005 -4.008 1.00 14.02 37 GLU B N 1
ATOM 1250 C CA . GLU B 1 39 ? 85.836 -11.382 -4.327 1.00 14.06 37 GLU B CA 1
ATOM 1251 C C . GLU B 1 39 ? 85.604 -10.092 -5.117 1.00 13.28 37 GLU B C 1
ATOM 1252 O O . GLU B 1 39 ? 86.213 -9.062 -4.830 1.00 14.32 37 GLU B O 1
ATOM 1258 N N . ALA B 1 40 ? 84.714 -10.150 -6.105 1.00 11.13 38 ALA B N 1
ATOM 1259 C CA . ALA B 1 40 ? 84.395 -8.978 -6.915 1.00 12.61 38 ALA B CA 1
ATOM 1260 C C . ALA B 1 40 ? 83.714 -7.925 -6.045 1.00 12.50 38 ALA B C 1
ATOM 1261 O O . ALA B 1 40 ? 83.951 -6.721 -6.203 1.00 13.21 38 ALA B O 1
ATOM 1263 N N . GLY B 1 41 ? 82.871 -8.388 -5.128 1.00 12.04 39 GLY B N 1
ATOM 1264 C CA . GLY B 1 41 ? 82.156 -7.489 -4.240 1.00 12.76 39 GLY B CA 1
ATOM 1265 C C . GLY B 1 41 ? 83.080 -6.719 -3.316 1.00 13.60 39 GLY B C 1
ATOM 1266 O O . GLY B 1 41 ? 82.824 -5.554 -3.002 1.00 14.09 39 GLY B O 1
ATOM 1267 N N . LEU B 1 42 ? 84.158 -7.362 -2.876 1.00 14.58 40 LEU B N 1
ATOM 1268 C CA . LEU B 1 42 ? 85.112 -6.712 -1.988 1.00 16.00 40 LEU B CA 1
ATOM 1269 C C . LEU B 1 42 ? 85.711 -5.490 -2.662 1.00 16.33 40 LEU B C 1
ATOM 1270 O O . LEU B 1 42 ? 86.045 -4.502 -2.005 1.00 17.27 40 LEU B O 1
ATOM 1275 N N . GLU B 1 43 ? 85.847 -5.551 -3.979 1.00 15.07 41 GLU B N 1
ATOM 1276 C CA . GLU B 1 43 ? 86.417 -4.427 -4.697 1.00 15.12 41 GLU B CA 1
ATOM 1277 C C . GLU B 1 43 ? 85.379 -3.376 -5.060 1.00 14.46 41 GLU B C 1
ATOM 1278 O O . GLU B 1 43 ? 85.562 -2.193 -4.772 1.00 14.44 41 GLU B O 1
ATOM 1284 N N . VAL B 1 44 ? 84.276 -3.797 -5.669 1.00 12.82 42 VAL B N 1
ATOM 1285 C CA . VAL B 1 44 ? 83.260 -2.838 -6.076 1.00 12.68 42 VAL B CA 1
ATOM 1286 C C . VAL B 1 44 ? 82.601 -2.113 -4.896 1.00 10.81 42 VAL B C 1
ATOM 1287 O O . VAL B 1 44 ? 82.169 -0.966 -5.035 1.00 11.35 42 VAL B O 1
ATOM 1291 N N . HIS B 1 45 ? 82.540 -2.748 -3.727 1.00 11.76 43 HIS B N 1
ATOM 1292 C CA . HIS B 1 45 ? 81.934 -2.078 -2.579 1.00 11.46 43 HIS B CA 1
ATOM 1293 C C . HIS B 1 45 ? 82.746 -0.875 -2.091 1.00 11.30 43 HIS B C 1
ATOM 1294 O O . HIS B 1 45 ? 82.267 -0.093 -1.269 1.00 12.76 43 HIS B O 1
ATOM 1301 N N . GLN B 1 46 ? 83.971 -0.732 -2.585 1.00 12.27 44 GLN B N 1
ATOM 1302 C CA . GLN B 1 46 ? 84.795 0.409 -2.205 1.00 12.66 44 GLN B CA 1
ATOM 1303 C C . GLN B 1 46 ? 84.192 1.659 -2.840 1.00 13.72 44 GLN B C 1
ATOM 1304 O O . GLN B 1 46 ? 84.524 2.780 -2.460 1.00 14.50 44 GLN B O 1
ATOM 1310 N N . PHE B 1 47 ? 83.298 1.458 -3.808 1.00 12.54 45 PHE B N 1
ATOM 1311 C CA . PHE B 1 47 ? 82.632 2.569 -4.485 1.00 11.97 45 PHE B CA 1
ATOM 1312 C C . PHE B 1 47 ? 81.277 2.880 -3.853 1.00 13.53 45 PHE B C 1
ATOM 1313 O O . PHE B 1 47 ? 80.549 3.750 -4.332 1.00 14.48 45 PHE B O 1
ATOM 1321 N N . TRP B 1 48 ? 80.936 2.171 -2.781 1.00 14.19 46 TRP B N 1
ATOM 1322 C CA . TRP B 1 48 ? 79.652 2.369 -2.119 1.00 14.94 46 TRP B CA 1
ATOM 1323 C C . TRP B 1 48 ? 79.331 3.838 -1.814 1.00 14.07 46 TRP B C 1
ATOM 1324 O O . TRP B 1 48 ? 78.255 4.326 -2.161 1.00 14.87 46 TRP B O 1
ATOM 1335 N N . PRO B 1 49 ? 80.254 4.560 -1.160 1.00 13.82 47 PRO B N 1
ATOM 1336 C CA . PRO B 1 49 ? 79.989 5.968 -0.849 1.00 14.28 47 PRO B CA 1
ATOM 1337 C C . PRO B 1 49 ? 79.648 6.809 -2.080 1.00 14.85 47 PRO B C 1
ATOM 1338 O O . PRO B 1 49 ? 78.715 7.618 -2.052 1.00 15.21 47 PRO B O 1
ATOM 1342 N N . LEU B 1 50 ? 80.402 6.624 -3.158 1.00 14.25 48 LEU B N 1
ATOM 1343 C CA . LEU B 1 50 ? 80.150 7.384 -4.377 1.00 14.48 48 LEU B CA 1
ATOM 1344 C C . LEU B 1 50 ? 78.768 7.101 -4.959 1.00 14.99 48 LEU B C 1
ATOM 1345 O O . LEU B 1 50 ? 78.113 8.000 -5.485 1.00 15.23 48 LEU B O 1
ATOM 1350 N N . VAL B 1 51 ? 78.319 5.853 -4.872 1.00 13.67 49 VAL B N 1
ATOM 1351 C CA . VAL B 1 51 ? 77.000 5.514 -5.387 1.00 14.75 49 VAL B CA 1
ATOM 1352 C C . VAL B 1 51 ? 75.929 6.192 -4.533 1.00 16.15 49 VAL B C 1
ATOM 1353 O O . VAL B 1 51 ? 74.933 6.689 -5.058 1.00 17.66 49 VAL B O 1
ATOM 1357 N N . GLU B 1 52 ? 76.142 6.231 -3.220 1.00 17.71 50 GLU B N 1
ATOM 1358 C CA . GLU B 1 52 ? 75.181 6.859 -2.321 1.00 20.14 50 GLU B CA 1
ATOM 1359 C C . GLU B 1 52 ? 75.146 8.377 -2.467 1.00 18.89 50 GLU B C 1
ATOM 1360 O O . GLU B 1 52 ? 74.098 8.997 -2.288 1.00 21.10 50 GLU B O 1
ATOM 1366 N N . ILE B 1 53 ? 76.289 8.976 -2.785 1.00 18.00 51 ILE B N 1
ATOM 1367 C CA . ILE B 1 53 ? 76.357 10.426 -2.953 1.00 17.93 51 ILE B CA 1
ATOM 1368 C C . ILE B 1 53 ? 75.626 10.842 -4.227 1.00 17.45 51 ILE B C 1
ATOM 1369 O O . ILE B 1 53 ? 75.204 11.990 -4.372 1.00 18.94 51 ILE B O 1
ATOM 1374 N N . GLN B 1 54 ? 75.486 9.893 -5.147 1.00 17.42 52 GLN B N 1
ATOM 1375 C CA . GLN B 1 54 ? 74.802 10.112 -6.417 1.00 18.15 52 GLN B CA 1
ATOM 1376 C C . GLN B 1 54 ? 75.418 11.180 -7.322 1.00 17.85 52 GLN B C 1
ATOM 1377 O O . GLN B 1 54 ? 74.706 12.030 -7.865 1.00 17.95 52 GLN B O 1
ATOM 1383 N N . CYS B 1 55 ? 76.738 11.138 -7.489 1.00 17.59 53 CYS B N 1
ATOM 1384 C CA . CYS B 1 55 ? 77.418 12.083 -8.371 1.00 17.38 53 CYS B CA 1
ATOM 1385 C C . CYS B 1 55 ? 77.072 11.730 -9.821 1.00 16.64 53 CYS B C 1
ATOM 1386 O O . CYS B 1 55 ? 77.227 12.549 -10.721 1.00 16.93 53 CYS B O 1
ATOM 1389 N N . SER B 1 56 ? 76.607 10.499 -10.039 1.00 15.60 54 SER B N 1
ATOM 1390 C CA . SER B 1 56 ? 76.193 10.053 -11.370 1.00 15.05 54 SER B CA 1
ATOM 1391 C C . SER B 1 56 ? 75.135 8.963 -11.280 1.00 15.05 54 SER B C 1
ATOM 1392 O O . SER B 1 56 ? 75.337 7.943 -10.628 1.00 16.13 54 SER B O 1
ATOM 1395 N N . PRO B 1 57 ? 73.988 9.162 -11.942 1.00 15.63 55 PRO B N 1
ATOM 1396 C CA . PRO B 1 57 ? 72.934 8.147 -11.896 1.00 15.41 55 PRO B CA 1
ATOM 1397 C C . PRO B 1 57 ? 73.356 6.849 -12.584 1.00 15.77 55 PRO B C 1
ATOM 1398 O O . PRO B 1 57 ? 72.748 5.801 -12.371 1.00 17.21 55 PRO B O 1
ATOM 1402 N N . ASP B 1 58 ? 74.411 6.928 -13.391 1.00 13.51 56 ASP B N 1
ATOM 1403 C CA . ASP B 1 58 ? 74.919 5.777 -14.136 1.00 12.89 56 ASP B CA 1
ATOM 1404 C C . ASP B 1 58 ? 76.006 4.979 -13.435 1.00 11.48 56 ASP B C 1
ATOM 1405 O O . ASP B 1 58 ? 76.351 3.883 -13.879 1.00 12.75 56 ASP B O 1
ATOM 1410 N N . LEU B 1 59 ? 76.550 5.516 -12.349 1.00 11.54 57 LEU B N 1
ATOM 1411 C CA . LEU B 1 59 ? 77.644 4.846 -11.658 1.00 10.89 57 LEU B CA 1
ATOM 1412 C C . LEU B 1 59 ? 77.385 3.410 -11.218 1.00 10.13 57 LEU B C 1
ATOM 1413 O O . LEU B 1 59 ? 78.209 2.536 -11.480 1.00 10.80 57 LEU B O 1
ATOM 1418 N N . LYS B 1 60 ? 76.261 3.157 -10.555 1.00 10.32 58 LYS B N 1
ATOM 1419 C CA . LYS B 1 60 ? 75.975 1.805 -10.084 1.00 10.16 58 LYS B CA 1
ATOM 1420 C C . LYS B 1 60 ? 75.918 0.790 -11.226 1.00 9.51 58 LYS B C 1
ATOM 1421 O O . LYS B 1 60 ? 76.555 -0.260 -11.155 1.00 10.56 58 LYS B O 1
ATOM 1427 N N . PHE B 1 61 ? 75.156 1.088 -12.272 1.00 10.50 59 PHE B N 1
ATOM 1428 C CA . PHE B 1 61 ? 75.087 0.161 -13.395 1.00 9.13 59 PHE B CA 1
ATOM 1429 C C . PHE B 1 61 ? 76.468 -0.010 -14.014 1.00 8.30 59 PHE B C 1
ATOM 1430 O O . PHE B 1 61 ? 76.880 -1.121 -14.332 1.00 8.99 59 PHE B O 1
ATOM 1438 N N . 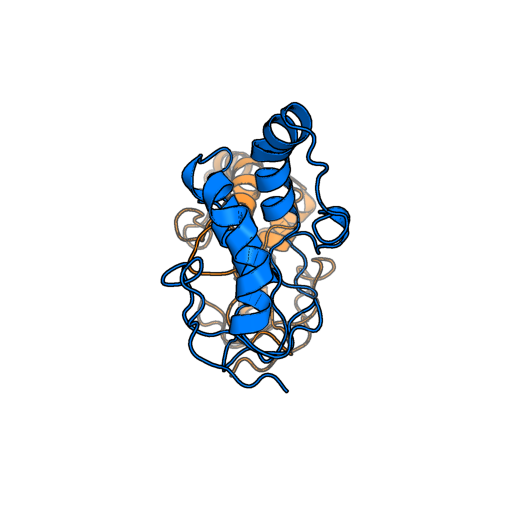PHE B 1 62 ? 77.179 1.092 -14.211 1.00 8.24 60 PHE B N 1
ATOM 1439 C CA . PHE B 1 62 ? 78.495 1.001 -14.815 1.00 8.63 60 PHE B CA 1
ATOM 1440 C C . PHE B 1 62 ? 79.437 0.083 -14.040 1.00 8.97 60 PHE B C 1
AT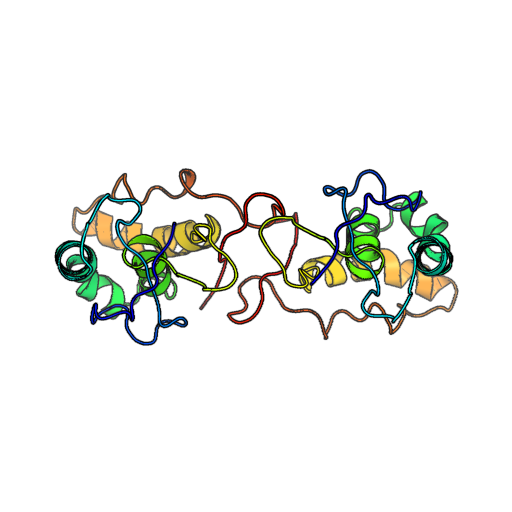OM 1441 O O . PHE B 1 62 ? 80.028 -0.839 -14.607 1.00 9.74 60 PHE B O 1
ATOM 1449 N N . LEU B 1 63 ? 79.584 0.347 -12.746 1.00 9.34 61 LEU B N 1
ATOM 1450 C CA . LEU B 1 63 ? 80.463 -0.457 -11.919 1.00 9.56 61 LEU B CA 1
ATOM 1451 C C . LEU B 1 63 ? 80.076 -1.926 -11.959 1.00 9.02 61 LEU B C 1
ATOM 1452 O O . LEU B 1 63 ? 80.923 -2.797 -12.165 1.00 10.07 61 LEU B O 1
ATOM 1457 N N . CYS B 1 64 ? 78.789 -2.200 -11.782 1.00 8.83 62 CYS B N 1
ATOM 1458 C CA . CYS B 1 64 ? 78.328 -3.572 -11.780 1.00 8.90 62 CYS B CA 1
ATOM 1459 C C . CYS B 1 64 ? 78.473 -4.267 -13.129 1.00 8.80 62 CYS B C 1
ATOM 1460 O O . CYS B 1 64 ? 78.770 -5.455 -13.176 1.00 10.29 62 CYS B O 1
ATOM 1463 N N . SER B 1 65 ? 78.288 -3.534 -14.225 1.00 8.70 63 SER B N 1
ATOM 1464 C CA . SER B 1 65 ? 78.433 -4.139 -15.547 1.00 8.60 63 SER B CA 1
ATOM 1465 C C . SER B 1 65 ? 79.890 -4.571 -15.774 1.00 8.86 63 SER B C 1
ATOM 1466 O O . SER B 1 65 ? 80.179 -5.377 -16.664 1.00 8.59 63 SER B O 1
ATOM 1469 N N . MET B 1 66 ? 80.793 -4.043 -14.949 1.00 9.08 64 MET B N 1
ATOM 1470 C CA . MET B 1 66 ? 82.215 -4.367 -15.024 1.00 11.45 64 MET B CA 1
ATOM 1471 C C . MET B 1 66 ? 82.600 -5.486 -14.046 1.00 10.17 64 MET B C 1
ATOM 1472 O O . MET B 1 66 ? 83.318 -6.421 -14.410 1.00 14.34 64 MET B O 1
ATOM 1477 N N . TYR B 1 67 ? 82.128 -5.383 -12.803 1.00 8.53 65 TYR B N 1
ATOM 1478 C CA . TYR B 1 67 ? 82.453 -6.359 -11.763 1.00 8.70 65 TYR B CA 1
ATOM 1479 C C . TYR B 1 67 ? 81.558 -7.590 -11.684 1.00 9.70 65 TYR B C 1
ATOM 1480 O O . TYR B 1 67 ? 82.031 -8.671 -11.334 1.00 9.58 65 TYR B O 1
ATOM 1489 N N . THR B 1 68 ? 80.266 -7.418 -11.951 1.00 9.53 66 THR B N 1
ATOM 1490 C CA . THR B 1 68 ? 79.327 -8.542 -11.978 1.00 9.73 66 THR B CA 1
ATOM 1491 C C . THR B 1 68 ? 78.702 -8.422 -13.363 1.00 10.01 66 THR B C 1
ATOM 1492 O O . THR B 1 68 ? 77.523 -8.090 -13.511 1.00 9.75 66 THR B O 1
ATOM 1496 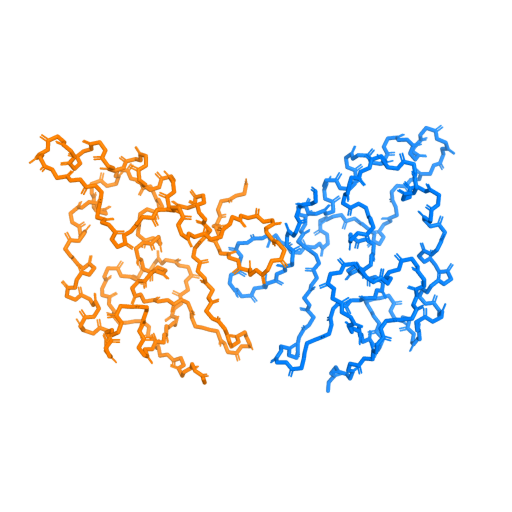N N . PRO B 1 69 ? 79.500 -8.698 -14.408 1.00 10.09 67 PRO B N 1
ATOM 1497 C CA . PRO B 1 69 ? 79.033 -8.603 -15.794 1.00 9.20 67 PRO B CA 1
ATOM 1498 C C . PRO B 1 69 ? 77.752 -9.339 -16.141 1.00 8.43 67 PRO B C 1
ATOM 1499 O O . PRO B 1 69 ? 77.468 -10.410 -15.613 1.00 9.29 67 PRO B O 1
ATOM 1503 N N . ILE B 1 70 ? 76.998 -8.744 -17.060 1.00 9.33 68 ILE B N 1
ATOM 1504 C CA . ILE B 1 70 ? 75.737 -9.303 -17.520 1.00 10.64 68 ILE B CA 1
ATOM 1505 C C . ILE B 1 70 ? 75.896 -10.709 -18.090 1.00 10.49 68 ILE B C 1
ATOM 1506 O O . ILE B 1 70 ? 76.770 -10.961 -18.919 1.00 11.21 68 ILE B O 1
ATOM 1511 N N . CYS B 1 71 ? 75.042 -11.619 -17.635 1.00 11.07 69 CYS B N 1
ATOM 1512 C CA . CYS B 1 71 ? 75.049 -12.989 -18.125 1.00 12.00 69 CYS B CA 1
ATOM 1513 C C . CYS B 1 71 ? 73.634 -13.284 -18.586 1.00 12.93 69 CYS B C 1
ATOM 1514 O O . CYS B 1 71 ? 72.677 -13.097 -17.832 1.00 12.97 69 CYS B O 1
ATOM 1517 N N . LEU B 1 72 ? 73.511 -13.732 -19.830 1.00 14.70 70 LEU B N 1
ATOM 1518 C CA . LEU B 1 72 ? 72.208 -14.046 -20.405 1.00 16.39 70 LEU B CA 1
ATOM 1519 C C . LEU B 1 72 ? 72.129 -15.515 -20.799 1.00 18.71 70 LEU B C 1
ATOM 1520 O O . LEU B 1 72 ? 73.147 -16.147 -21.063 1.00 19.28 70 LEU B O 1
ATOM 1525 N N . GLU B 1 73 ? 70.914 -16.047 -20.845 1.00 21.55 71 GLU B N 1
ATOM 1526 C CA . GLU B 1 73 ? 70.706 -17.444 -21.205 1.00 24.79 71 GLU B CA 1
ATOM 1527 C C . GLU B 1 73 ? 70.840 -17.683 -22.704 1.00 26.31 71 GLU B C 1
ATOM 1528 O O . GLU B 1 73 ? 71.278 -18.750 -23.137 1.00 26.15 71 GLU B O 1
ATOM 1534 N N . ASP B 1 74 ? 70.461 -16.683 -23.492 1.00 27.30 72 ASP B N 1
ATOM 1535 C CA . ASP B 1 74 ? 70.529 -16.781 -24.946 1.00 28.62 72 ASP B CA 1
ATOM 1536 C C . ASP B 1 74 ? 71.883 -16.310 -25.472 1.00 28.58 72 ASP B C 1
ATOM 1537 O O . ASP B 1 74 ? 72.589 -17.048 -26.161 1.00 29.40 72 ASP B O 1
ATOM 1542 N N . TYR B 1 75 ? 72.239 -15.078 -25.133 1.00 28.30 73 TYR B N 1
ATOM 1543 C CA . TYR B 1 75 ? 73.498 -14.477 -25.558 1.00 28.16 73 TYR B CA 1
ATOM 1544 C C . TYR B 1 75 ? 74.639 -15.011 -24.697 1.00 28.71 73 TYR B C 1
ATOM 1545 O O . TYR B 1 75 ? 74.688 -14.748 -23.497 1.00 29.86 73 TYR B O 1
ATOM 1554 N N . LYS B 1 76 ? 75.556 -15.754 -25.311 1.00 29.17 74 LYS B N 1
ATOM 1555 C CA . LYS B 1 76 ? 76.692 -16.327 -24.590 1.00 29.74 74 LYS B CA 1
ATOM 1556 C C . LYS B 1 76 ? 78.007 -15.632 -24.926 1.00 29.08 74 LYS B C 1
ATOM 1557 O O . LYS B 1 76 ? 78.943 -16.257 -25.424 1.00 30.77 74 LYS B O 1
ATOM 1563 N N . LYS B 1 77 ? 78.073 -14.338 -24.640 1.00 27.65 75 LYS B N 1
ATOM 1564 C CA . LYS B 1 77 ? 79.265 -13.545 -24.911 1.00 24.61 75 LYS B CA 1
ATOM 1565 C C . LYS B 1 77 ? 79.261 -12.335 -23.983 1.00 22.67 75 LYS B C 1
ATOM 1566 O O . LYS B 1 77 ? 78.197 -11.853 -23.597 1.00 23.35 75 LYS B O 1
ATOM 1572 N N . PRO B 1 78 ? 80.449 -11.839 -23.598 1.00 20.56 76 PRO B N 1
ATOM 1573 C CA . PRO B 1 78 ? 80.480 -10.674 -22.710 1.00 18.85 76 PRO B CA 1
ATOM 1574 C C . PRO B 1 78 ? 79.742 -9.505 -23.348 1.00 16.14 76 PRO B C 1
ATOM 1575 O O . PRO B 1 78 ? 79.881 -9.251 -24.545 1.00 16.85 76 PRO B O 1
ATOM 1579 N N . LEU B 1 79 ? 78.950 -8.809 -22.540 1.00 13.29 77 LEU B N 1
ATOM 1580 C CA . LEU B 1 79 ? 78.174 -7.664 -22.993 1.00 13.01 77 LEU B CA 1
ATOM 1581 C C . LEU B 1 79 ? 78.611 -6.493 -22.122 1.00 12.55 77 LEU B C 1
ATOM 1582 O O . LEU B 1 79 ? 77.997 -6.193 -21.097 1.00 12.57 77 LEU B O 1
ATOM 1587 N N . PRO B 1 80 ? 79.687 -5.810 -22.521 1.00 12.88 78 PRO B N 1
ATOM 1588 C CA . PRO B 1 80 ? 80.188 -4.679 -21.745 1.00 12.70 78 PRO B CA 1
ATOM 1589 C C . PRO B 1 80 ? 79.359 -3.412 -21.854 1.00 11.87 78 PRO B C 1
ATOM 1590 O O . PRO B 1 80 ? 78.514 -3.276 -22.738 1.00 11.93 78 PRO B O 1
ATOM 1594 N N . PRO B 1 81 ? 79.575 -2.473 -20.927 1.00 10.88 79 PRO B N 1
ATOM 1595 C CA . PRO B 1 81 ? 78.840 -1.208 -20.971 1.00 11.12 79 PRO B CA 1
ATOM 1596 C C . PRO B 1 81 ? 79.458 -0.443 -22.140 1.00 12.73 79 PRO B C 1
ATOM 1597 O O . PRO B 1 81 ? 80.635 -0.645 -22.452 1.00 13.55 79 PRO B O 1
ATOM 1601 N N . CYS B 1 82 ? 78.688 0.410 -22.804 1.00 12.53 80 CYS B N 1
ATOM 1602 C CA . CYS B 1 82 ? 79.260 1.180 -23.901 1.00 13.66 80 CYS B CA 1
ATOM 1603 C C . CYS B 1 82 ? 80.106 2.285 -23.295 1.00 13.65 80 CYS B C 1
ATOM 1604 O O . CYS B 1 82 ? 79.898 2.684 -22.144 1.00 12.98 80 CYS B O 1
ATOM 1607 N N . ARG B 1 83 ? 81.054 2.789 -24.076 1.00 13.11 81 ARG B N 1
ATOM 1608 C CA . ARG B 1 83 ? 81.932 3.850 -23.599 1.00 13.35 81 ARG B CA 1
ATOM 1609 C C . ARG B 1 83 ? 81.147 5.031 -23.031 1.00 13.63 81 ARG B C 1
ATOM 1610 O O . ARG B 1 83 ? 81.555 5.636 -22.040 1.00 13.31 81 ARG B O 1
ATOM 1618 N N . SER B 1 84 ? 80.019 5.353 -23.657 1.00 12.92 82 SER B N 1
ATOM 1619 C CA . SER B 1 84 ? 79.189 6.469 -23.214 1.00 13.17 82 SER B CA 1
ATOM 1620 C C . SER B 1 84 ? 78.751 6.369 -21.753 1.00 12.47 82 SER B C 1
ATOM 1621 O O . SER B 1 84 ? 78.690 7.377 -21.049 1.00 12.92 82 SER B O 1
ATOM 1624 N N . VAL B 1 85 ? 78.435 5.157 -21.302 1.00 11.87 83 VAL B N 1
ATOM 1625 C CA . VAL B 1 85 ? 78.021 4.937 -19.918 1.00 12.19 83 VAL B CA 1
ATOM 1626 C C . VAL B 1 85 ? 79.166 5.353 -19.003 1.00 10.81 83 VAL B C 1
ATOM 1627 O O . VAL B 1 85 ? 78.989 6.091 -18.031 1.00 10.62 83 VAL B O 1
ATOM 1631 N N . CYS B 1 86 ? 80.351 4.863 -19.334 1.00 10.86 84 CYS B N 1
ATOM 1632 C CA . CYS B 1 86 ? 81.543 5.162 -18.566 1.00 11.53 84 CYS B CA 1
ATOM 1633 C C . CYS B 1 86 ? 81.847 6.660 -18.573 1.00 11.45 84 CYS B C 1
ATOM 1634 O O . CYS B 1 86 ? 82.152 7.235 -17.528 1.00 11.76 84 CYS B O 1
ATOM 1637 N N . GLU B 1 87 ? 81.758 7.293 -19.738 1.00 12.38 85 GLU B N 1
ATOM 1638 C CA . GLU B 1 87 ? 82.038 8.724 -19.821 1.00 12.77 85 GLU B CA 1
ATOM 1639 C C . GLU B 1 87 ? 81.090 9.541 -18.942 1.00 12.55 85 GLU B C 1
ATOM 1640 O O . GLU B 1 87 ? 81.512 10.514 -18.318 1.00 13.57 85 GLU B O 1
ATOM 1646 N N . ARG B 1 88 ? 79.815 9.159 -18.883 1.00 12.14 86 ARG B N 1
ATOM 1647 C CA . ARG B 1 88 ? 78.867 9.889 -18.046 1.00 12.19 86 ARG B CA 1
ATOM 1648 C C . ARG B 1 88 ? 79.186 9.673 -16.569 1.00 11.98 86 ARG B C 1
ATOM 1649 O O . ARG B 1 88 ? 79.168 10.614 -15.782 1.00 12.57 86 ARG B O 1
ATOM 1657 N N . ALA B 1 89 ? 79.476 8.433 -16.187 1.00 12.11 87 ALA B N 1
ATOM 1658 C CA . ALA B 1 89 ? 79.799 8.145 -14.794 1.00 12.12 87 ALA B CA 1
ATOM 1659 C C . ALA B 1 89 ? 81.068 8.882 -14.381 1.00 13.01 87 ALA B C 1
ATOM 1660 O O . ALA B 1 89 ? 81.131 9.473 -13.309 1.00 12.76 87 ALA B O 1
ATOM 1662 N N . LYS B 1 90 ? 82.077 8.847 -15.242 1.00 12.01 88 LYS B N 1
ATOM 1663 C CA . LYS B 1 90 ? 83.341 9.513 -14.958 1.00 13.31 88 LYS B CA 1
ATOM 1664 C C . LYS B 1 90 ? 83.167 11.031 -14.855 1.00 13.76 88 LYS B C 1
ATOM 1665 O O . LYS B 1 90 ? 83.661 11.661 -13.919 1.00 14.55 88 LYS B O 1
ATOM 1671 N N . ALA B 1 91 ? 82.468 11.619 -15.819 1.00 13.89 89 ALA B N 1
ATOM 1672 C CA . ALA B 1 91 ? 82.247 13.059 -15.816 1.00 14.82 89 ALA B CA 1
ATOM 1673 C C . ALA B 1 91 ? 81.532 13.515 -14.548 1.00 14.42 89 ALA B C 1
ATOM 1674 O O . ALA B 1 91 ? 81.804 14.599 -14.029 1.00 15.27 89 ALA B O 1
ATOM 1676 N N . GLY B 1 92 ? 80.625 12.686 -14.045 1.00 13.16 90 GLY B N 1
ATOM 1677 C CA . GLY B 1 92 ? 79.884 13.052 -12.854 1.00 15.16 90 GLY B CA 1
ATOM 1678 C C . GLY B 1 92 ? 80.586 12.806 -11.535 1.00 14.49 90 GLY B C 1
ATOM 1679 O O . GLY B 1 92 ? 80.374 13.542 -10.567 1.00 15.90 90 GLY B O 1
ATOM 1680 N N . CYS B 1 93 ? 81.442 11.793 -11.485 1.00 14.95 91 CYS B N 1
ATOM 1681 C CA . CYS B 1 93 ? 82.114 11.460 -10.237 1.00 15.64 91 CYS B CA 1
ATOM 1682 C C . CYS B 1 93 ? 83.622 11.695 -10.145 1.00 14.93 91 CYS B C 1
ATOM 1683 O O . CYS B 1 93 ? 84.144 11.876 -9.046 1.00 16.18 91 CYS B O 1
ATOM 1686 N N . ALA B 1 94 ? 84.322 11.684 -11.273 1.00 14.96 92 ALA B N 1
ATOM 1687 C CA . ALA B 1 94 ? 85.772 11.890 -11.254 1.00 15.27 92 ALA B CA 1
ATOM 1688 C C . ALA B 1 94 ? 86.187 13.193 -10.566 1.00 17.05 92 ALA B C 1
ATOM 1689 O O . ALA B 1 94 ? 87.114 13.201 -9.759 1.00 17.36 92 ALA B O 1
ATOM 1691 N N . PRO B 1 95 ? 85.506 14.313 -10.870 1.00 17.25 93 PRO B N 1
ATOM 1692 C CA . PRO B 1 95 ? 85.879 15.578 -10.227 1.00 16.49 93 PRO B CA 1
ATOM 1693 C C . PRO B 1 95 ? 85.870 15.480 -8.701 1.00 17.38 93 PRO B C 1
ATOM 1694 O O . PRO B 1 95 ? 86.782 15.965 -8.027 1.00 17.10 93 PRO B O 1
ATOM 1698 N N . LEU B 1 96 ? 84.833 14.851 -8.162 1.00 17.24 94 LEU B N 1
ATOM 1699 C CA . LEU B 1 96 ? 84.712 14.690 -6.721 1.00 18.77 94 LEU B CA 1
ATOM 1700 C C . LEU B 1 96 ? 85.894 13.899 -6.174 1.00 19.29 94 LEU B C 1
ATOM 1701 O O . LEU B 1 96 ? 86.498 14.287 -5.173 1.00 20.13 94 LEU B O 1
ATOM 1706 N N . MET B 1 97 ? 86.228 12.794 -6.837 1.00 18.39 95 MET B N 1
ATOM 1707 C CA . MET B 1 97 ? 87.350 11.967 -6.407 1.00 17.80 95 MET B CA 1
ATOM 1708 C C . MET B 1 97 ? 88.633 12.789 -6.412 1.00 17.26 95 MET B C 1
ATOM 1709 O O . MET B 1 97 ? 89.420 12.734 -5.468 1.00 15.85 95 MET B O 1
ATOM 1714 N N . ARG B 1 98 ? 88.836 13.552 -7.481 1.00 16.82 96 ARG B N 1
ATOM 1715 C CA . ARG B 1 98 ? 90.030 14.375 -7.609 1.00 18.13 96 ARG B CA 1
ATOM 1716 C C . ARG B 1 98 ? 90.117 15.414 -6.497 1.00 18.10 96 ARG B C 1
ATOM 1717 O O . ARG B 1 98 ? 91.213 15.774 -6.061 1.00 18.77 96 ARG B O 1
ATOM 1725 N N . GLN B 1 99 ? 88.967 15.890 -6.030 1.00 18.27 97 GLN B N 1
ATOM 1726 C CA . GLN B 1 99 ? 88.949 16.879 -4.960 1.00 20.06 97 GLN B CA 1
ATOM 1727 C C . GLN B 1 99 ? 89.695 16.345 -3.742 1.00 20.12 97 GLN B C 1
ATOM 1728 O O . GLN B 1 99 ? 90.358 17.100 -3.027 1.00 19.72 97 GLN B O 1
ATOM 1734 N N . TYR B 1 100 ? 89.588 15.040 -3.509 1.00 19.38 98 TYR B N 1
ATOM 1735 C CA . TYR B 1 100 ? 90.256 14.421 -2.374 1.00 21.70 98 TYR B CA 1
ATOM 1736 C C . TYR B 1 100 ? 91.620 13.832 -2.724 1.00 21.48 98 TYR B C 1
ATOM 1737 O O . TYR B 1 100 ? 92.252 13.175 -1.895 1.00 23.07 98 TYR B O 1
ATOM 1746 N N . GLY B 1 101 ? 92.069 14.069 -3.955 1.00 21.27 99 GLY B N 1
ATOM 1747 C CA . GLY B 1 101 ? 93.373 13.586 -4.377 1.00 20.78 99 GLY B CA 1
ATOM 1748 C C . GLY B 1 101 ? 93.437 12.233 -5.058 1.00 21.21 99 GLY B C 1
ATOM 1749 O O . GLY B 1 101 ? 94.500 11.612 -5.107 1.00 21.34 99 GLY B O 1
ATOM 1750 N N . PHE B 1 102 ? 92.317 11.766 -5.595 1.00 20.77 100 PHE B N 1
ATOM 1751 C CA . PHE B 1 102 ? 92.308 10.474 -6.263 1.00 20.00 100 PHE B CA 1
ATOM 1752 C C . PHE B 1 102 ? 91.832 10.571 -7.701 1.00 19.96 100 PHE B C 1
ATOM 1753 O O . PHE B 1 102 ? 90.883 11.291 -8.008 1.00 19.09 100 PHE B O 1
ATOM 1761 N N . ALA B 1 103 ? 92.503 9.844 -8.585 1.00 19.74 101 ALA B N 1
ATOM 1762 C CA . ALA B 1 103 ? 92.143 9.845 -9.991 1.00 18.57 101 ALA B CA 1
ATOM 1763 C C . ALA B 1 103 ? 91.106 8.767 -10.275 1.00 16.89 101 ALA B C 1
ATOM 1764 O O . ALA B 1 103 ? 90.880 7.868 -9.462 1.00 17.77 101 ALA B O 1
ATOM 1766 N N . TRP B 1 104 ? 90.464 8.876 -11.428 1.00 18.06 102 TRP B N 1
ATOM 1767 C CA . TRP B 1 104 ? 89.481 7.885 -11.835 1.00 16.30 102 TRP B CA 1
ATOM 1768 C C . TRP B 1 104 ? 90.299 6.597 -11.964 1.00 16.26 102 TRP B C 1
ATOM 1769 O O . TRP B 1 104 ? 91.335 6.584 -12.625 1.00 16.23 102 TRP B O 1
ATOM 1780 N N . PRO B 1 105 ? 89.861 5.508 -11.309 1.00 17.01 103 PRO B N 1
ATOM 1781 C CA . PRO B 1 105 ? 90.580 4.229 -11.367 1.00 16.50 103 PRO B CA 1
ATOM 1782 C C . PRO B 1 105 ? 90.919 3.776 -12.781 1.00 16.57 103 PRO B C 1
ATOM 1783 O O . PRO B 1 105 ? 90.075 3.807 -13.675 1.00 16.08 103 PRO B O 1
ATOM 1787 N N . ASP B 1 106 ? 92.162 3.350 -12.976 1.00 17.32 104 ASP B N 1
ATOM 1788 C CA . ASP B 1 106 ? 92.612 2.887 -14.279 1.00 17.18 104 ASP B CA 1
ATOM 1789 C C . ASP B 1 106 ? 91.756 1.731 -14.788 1.00 15.95 104 ASP B C 1
ATOM 1790 O O . ASP B 1 106 ? 91.467 1.645 -15.982 1.00 15.40 104 ASP B O 1
ATOM 1795 N N . ARG B 1 107 ? 91.356 0.844 -13.883 1.00 15.77 105 ARG B N 1
ATOM 1796 C CA . ARG B 1 107 ? 90.533 -0.300 -14.259 1.00 17.42 105 ARG B CA 1
ATOM 1797 C C . ARG B 1 107 ? 89.201 0.133 -14.858 1.00 17.18 105 ARG B C 1
ATOM 1798 O O . ARG B 1 107 ? 88.590 -0.614 -15.626 1.00 16.49 105 ARG B O 1
ATOM 1806 N N . MET B 1 108 ? 88.756 1.339 -14.513 1.00 17.10 106 MET B N 1
ATOM 1807 C CA . MET B 1 108 ? 87.492 1.862 -15.025 1.00 16.20 106 MET B CA 1
ATOM 1808 C C . MET B 1 108 ? 87.685 2.814 -16.207 1.00 15.54 106 MET B C 1
ATOM 1809 O O . MET B 1 108 ? 86.770 3.560 -16.561 1.00 16.16 106 MET B O 1
ATOM 1814 N N . ARG B 1 109 ? 88.864 2.791 -16.826 1.00 16.97 107 ARG B N 1
ATOM 1815 C CA . ARG B 1 109 ? 89.120 3.665 -17.968 1.00 16.46 107 ARG B CA 1
ATOM 1816 C C . ARG B 1 109 ? 88.088 3.445 -19.070 1.00 16.97 107 ARG B C 1
ATOM 1817 O O . ARG B 1 109 ? 87.759 2.311 -19.427 1.00 15.31 107 ARG B O 1
ATOM 1825 N N . CYS B 1 110 ? 87.584 4.548 -19.608 1.00 16.74 108 CYS B N 1
ATOM 1826 C CA . CYS B 1 110 ? 86.552 4.510 -20.636 1.00 17.21 108 CYS B CA 1
ATOM 1827 C C . CYS B 1 110 ? 87.017 4.237 -22.063 1.00 17.99 108 CYS B C 1
ATOM 1828 O O . CYS B 1 110 ? 86.262 3.695 -22.867 1.00 18.05 108 CYS B O 1
ATOM 1831 N N . ASP B 1 111 ? 88.252 4.608 -22.377 1.00 20.14 109 ASP B N 1
ATOM 1832 C CA . ASP B 1 111 ? 88.780 4.437 -23.728 1.00 22.04 109 ASP B CA 1
ATOM 1833 C C . ASP B 1 111 ? 88.831 3.009 -24.275 1.00 21.43 109 ASP B C 1
ATOM 1834 O O . ASP B 1 111 ? 88.851 2.815 -25.490 1.00 23.23 109 ASP B O 1
ATOM 1839 N N . ARG B 1 112 ? 88.842 2.012 -23.397 1.00 20.07 110 ARG B N 1
ATOM 1840 C CA . ARG B 1 112 ? 88.907 0.623 -23.847 1.00 19.43 110 ARG B CA 1
ATOM 1841 C C . ARG B 1 112 ? 87.544 -0.020 -24.094 1.00 19.05 110 ARG B C 1
ATOM 1842 O O . ARG B 1 112 ? 87.464 -1.167 -24.533 1.00 19.39 110 ARG B O 1
ATOM 1850 N N . LEU B 1 113 ? 86.477 0.721 -23.816 1.00 18.01 111 LEU B N 1
ATOM 1851 C CA . LEU B 1 113 ? 85.122 0.217 -24.010 1.00 18.01 111 LEU B CA 1
ATOM 1852 C C . LEU B 1 113 ? 84.610 0.556 -25.407 1.00 18.30 111 LEU B C 1
ATOM 1853 O O . LEU B 1 113 ? 84.941 1.602 -25.964 1.00 20.22 111 LEU B O 1
ATOM 1858 N N . PRO B 1 114 ? 83.795 -0.332 -25.996 1.00 18.73 112 PRO B N 1
ATOM 1859 C CA . PRO B 1 114 ? 83.256 -0.086 -27.335 1.00 18.57 112 PRO B CA 1
ATOM 1860 C C . PRO B 1 114 ? 82.175 0.986 -27.289 1.00 19.01 112 PRO B C 1
ATOM 1861 O O . PRO B 1 114 ? 81.534 1.178 -26.260 1.00 18.55 112 PRO B O 1
ATOM 1865 N N . GLU B 1 115 ? 81.977 1.693 -28.395 1.00 19.13 113 GLU B N 1
ATOM 1866 C CA . GLU B 1 115 ? 80.959 2.731 -28.435 1.00 20.86 113 GLU B CA 1
ATOM 1867 C C . GLU B 1 115 ? 79.668 2.212 -29.047 1.00 19.56 113 GLU B C 1
ATOM 1868 O O . GLU B 1 115 ? 79.665 1.194 -29.745 1.00 18.01 113 GLU B O 1
ATOM 1874 N N . GLN B 1 116 ? 78.567 2.902 -28.765 1.00 19.01 114 GLN B N 1
ATOM 1875 C CA . GLN B 1 116 ? 77.278 2.525 -29.321 1.00 20.63 114 GLN B CA 1
ATOM 1876 C C . GLN B 1 116 ? 77.410 2.690 -30.829 1.00 20.15 114 GLN B C 1
ATOM 1877 O O . GLN B 1 116 ? 78.015 3.657 -31.300 1.00 19.18 114 GLN B O 1
ATOM 1883 N N . GLY B 1 117 ? 76.857 1.747 -31.583 1.00 18.96 115 GLY B N 1
ATOM 1884 C CA . GLY B 1 117 ? 76.927 1.830 -33.027 1.00 17.90 115 GLY B CA 1
ATOM 1885 C C . GLY B 1 117 ? 78.167 1.199 -33.628 1.00 16.61 115 GLY B C 1
ATOM 1886 O O . GLY B 1 117 ? 78.329 1.210 -34.846 1.00 16.64 115 GLY B O 1
ATOM 1887 N N . ASN B 1 118 ? 79.044 0.649 -32.792 1.00 16.27 116 ASN B N 1
ATOM 1888 C CA . ASN B 1 118 ? 80.257 0.025 -33.311 1.00 15.70 116 ASN B CA 1
ATOM 1889 C C . ASN B 1 118 ? 79.848 -1.239 -34.070 1.00 15.80 116 ASN B C 1
ATOM 1890 O O . ASN B 1 118 ? 78.842 -1.875 -33.749 1.00 15.77 116 ASN B O 1
ATOM 1895 N N . PRO B 1 119 ? 80.625 -1.618 -35.095 1.00 15.65 117 PRO B N 1
ATOM 1896 C CA . PRO B 1 119 ? 80.331 -2.798 -35.912 1.00 15.32 117 PRO B CA 1
ATOM 1897 C C . PRO B 1 119 ? 80.816 -4.154 -35.418 1.00 16.75 117 PRO B C 1
ATOM 1898 O O . PRO B 1 119 ? 80.558 -5.167 -36.065 1.00 18.53 117 PRO B O 1
ATOM 1902 N N . ASP B 1 120 ? 81.499 -4.182 -34.280 1.00 15.57 118 ASP B N 1
ATOM 1903 C CA . ASP B 1 120 ? 82.059 -5.425 -33.766 1.00 16.20 118 ASP B CA 1
ATOM 1904 C C . ASP B 1 120 ? 81.376 -6.098 -32.586 1.00 17.18 118 ASP B C 1
ATOM 1905 O O . ASP B 1 120 ? 81.135 -7.307 -32.603 1.00 18.34 118 ASP B O 1
ATOM 1910 N N . THR B 1 121 ? 81.082 -5.316 -31.558 1.00 18.40 119 THR B N 1
ATOM 1911 C CA . THR B 1 121 ? 80.512 -5.865 -30.343 1.00 18.79 119 THR B CA 1
ATOM 1912 C C . THR B 1 121 ? 79.288 -5.139 -29.827 1.00 17.04 119 THR B C 1
ATOM 1913 O O . THR B 1 121 ? 79.225 -3.911 -29.849 1.00 17.60 119 THR B O 1
ATOM 1917 N N . LEU B 1 122 ? 78.312 -5.904 -29.357 1.00 14.58 120 LEU B N 1
ATOM 1918 C CA . LEU B 1 122 ? 77.127 -5.297 -28.782 1.00 14.09 120 LEU B CA 1
ATOM 1919 C C . LEU B 1 122 ? 77.552 -4.783 -27.408 1.00 13.57 120 LEU B C 1
ATOM 1920 O O . LEU B 1 122 ? 78.346 -5.425 -26.713 1.00 14.91 120 LEU B O 1
ATOM 1925 N N . CYS B 1 123 ? 77.057 -3.610 -27.032 1.00 12.65 121 CYS B N 1
ATOM 1926 C CA . CYS B 1 123 ? 77.369 -3.059 -25.719 1.00 12.75 121 CYS B CA 1
ATOM 1927 C C . CYS B 1 123 ? 76.093 -2.471 -25.140 1.00 11.86 121 CYS B C 1
ATOM 1928 O O . CYS B 1 123 ? 75.141 -2.185 -25.869 1.00 12.20 121 CYS B O 1
ATOM 1931 N N . MET B 1 124 ? 76.072 -2.289 -23.827 1.00 11.45 122 MET B N 1
ATOM 1932 C CA . MET B 1 124 ? 74.893 -1.766 -23.158 1.00 12.18 122 MET B CA 1
ATOM 1933 C C . MET B 1 124 ? 74.973 -0.354 -22.603 1.00 12.91 122 MET B C 1
ATOM 1934 O O . MET B 1 124 ? 75.929 0.010 -21.920 1.00 12.88 122 MET B O 1
ATOM 1939 N N . ASP B 1 125 ? 73.947 0.432 -22.904 1.00 12.11 123 ASP B N 1
ATOM 1940 C CA . ASP B 1 125 ? 73.797 1.781 -22.379 1.00 13.00 123 ASP B CA 1
ATOM 1941 C C . ASP B 1 125 ? 72.294 1.990 -22.313 1.00 13.07 123 ASP B C 1
ATOM 1942 O O . ASP B 1 125 ? 71.618 2.036 -23.347 1.00 15.15 123 ASP B O 1
ATOM 1947 N N . TYR B 1 126 ? 71.767 2.094 -21.099 1.00 11.77 124 TYR B N 1
ATOM 1948 C CA . TYR B 1 126 ? 70.337 2.271 -20.909 1.00 12.06 124 TYR B CA 1
ATOM 1949 C C . TYR B 1 126 ? 69.825 3.583 -21.485 1.00 14.92 124 TYR B C 1
ATOM 1950 O O . TYR B 1 126 ? 68.658 3.685 -21.854 1.00 16.07 124 TYR B O 1
ATOM 1959 N N . GLU B 1 127 ? 70.694 4.586 -21.561 1.00 16.21 125 GLU B N 1
ATOM 1960 C CA . GLU B 1 127 ? 70.304 5.889 -22.090 1.00 20.29 125 GLU B CA 1
ATOM 1961 C C . GLU B 1 127 ? 70.483 5.969 -23.602 1.00 22.36 125 GLU B C 1
ATOM 1962 O O . GLU B 1 127 ? 71.499 5.534 -24.147 1.00 23.03 125 GLU B O 1
ATOM 1968 N N . ARG B 1 128 ? 69.487 6.535 -24.272 1.00 26.46 126 ARG B N 1
ATOM 1969 C CA . ARG B 1 128 ? 69.515 6.675 -25.721 1.00 30.71 126 ARG B CA 1
ATOM 1970 C C . ARG B 1 128 ? 69.408 8.144 -26.116 1.00 32.11 126 ARG B C 1
ATOM 1971 O O . ARG B 1 128 ? 70.431 8.704 -26.563 1.00 33.79 126 ARG B O 1
#

Solvent-accessible surface area: 12984 Å² total; per-residue (Å²): 192,21,84,35,69,113,18,76,5,75,7,0,124,72,23,68,17,98,98,0,18,33,75,7,101,26,119,6,98,74,7,112,72,0,8,138,56,0,58,136,26,91,82,30,21,110,106,129,31,8,80,5,2,84,15,0,0,0,1,2,6,0,10,16,6,52,137,105,4,84,83,67,9,34,0,1,73,18,0,0,68,67,0,79,77,30,0,7,69,62,11,157,146,163,69,128,87,30,41,83,84,2,116,5,92,155,18,33,54,20,11,62,6,103,56,7,10,19,25,50,99,169,185,40,77,36,70,110,9,82,5,80,10,2,106,75,8,50,14,103,103,0,20,31,82,8,79,27,117,12,101,73,8,113,74,0,7,139,37,0,58,135,18,89,76,23,21,118,105,139,32,8,130,20,1,64,16,0,0,0,3,2,4,0,10,2,7,16,145,56,15,81,86,68,3,33,1,1,70,31,1,0,80,77,0,81,75,31,0,9,80,53,31,154,133,159,66,132,65,26,38,101,110,0,108,7,80,129,9,34,93,66,12,35,102,119,37,34,16,10,0,82,100,186

Nearest PDB structures (foldseek):
  1ijy-assembly1_A  TM=1.008E+00  e=2.073E-26  Mus musculus
  5un6-assembly3_C  TM=9.975E-01  e=1.422E-23  Homo sapiens
  5un5-assembly1_B  TM=9.890E-01  e=3.114E-23  Homo sapiens
  6ahy-assembly1_A  TM=9.803E-01  e=1.847E-23  Mus musculus
  5urz-assembly1_A  TM=9.895E-01  e=7.038E-21  Homo sapiens

Radius of gyration: 20.87 Å; Cα contacts (8 Å, |Δi|>4): 416; chains: 2; bounding box: 39×40×55 Å

GO terms:
  GO:1990851 Wnt-Frizzled-LRP5/6 complex (C, IDA)
  GO:0016055 Wnt signaling pathway (P, IDA)
  GO:0017147 Wnt-protein binding (F, IPI)
  GO:1990851 Wnt-Frizzled-LRP5/6 complex (C, IPI)
  GO:0005515 protein binding (F, IPI)
  GO:0001525 angiogenesis (P, IDA)
  GO:0043507 positive regulation of JUN kinase activity (P, IDA)
  GO:0060070 canonical Wnt signaling pathway (P, IDA)
  GO:0060070 canonical Wnt signaling pathway (P, IGI)
  GO:0001934 positive regulation of protein phosphorylation (P, IMP)
  GO:0033077 T cell differentiation in thymus (P, IMP)
  GO:0060070 canonical Wnt signaling pathway (P, IMP)
  GO:0042813 Wnt receptor activity (F, IPI)
  GO:0005576 extracellular region (C, TAS)
  GO:0005886 plasma membrane (C, TAS)
  GO:0005886 plasma membrane (C, IDA)
  GO:0005102 signaling receptor binding (F, IPI)
  GO:0030165 PDZ domain binding (F, IPI)
  GO:0098992 neuronal dense core vesicle (C, IDA)
  GO:0098992 neuronal dense core vesicle (C, EXP)

B-factor: mean 17.94, std 7.6, range [7.36, 55.28]

InterPro domains:
  IPR000539 Frizzled/Smoothened, 7TM [PF01534] (265-617)
  IPR000539 Frizzled/Smoothened, 7TM [PR00489] (277-299)
  IPR000539 Frizzled/Smoothened, 7TM [PR00489] (305-327)
  IPR000539 Frizzled/Smoothened, 7TM [PR00489] (396-420)
  IPR000539 Frizzled/Smoothened, 7TM [PR00489] (439-462)
  IPR000539 Frizzled/Smoothened, 7TM [PR00489] (484-506)
  IPR000539 Frizzled/Smoothened, 7TM [PR00489] (527-548)
  IPR000539 Frizzled/Smoothened, 7TM [PR00489] (583-603)
  IPR000539 Frizzled/Smoothened, 7TM [SM01330] (264-621)
  IPR015526 Frizzled/secreted frizzled-related protein [PTHR11309] (30-612)
  IPR017981 GPCR, family 2-like, 7TM [PS50261] (274-610)
  IPR020067 Frizzled domain [PF01392] (35-141)
  IPR020067 Frizzled domain [PS50038] (30-151)
  IPR020067 Frizzled domain [SM00063] (34-153)
  IPR036790 Frizzled cysteine-rich domain superfamily [G3DSA:1.10.2000.10] (26-155)
  IPR036790 Frizzled cysteine-rich domain superfamily [SSF63501] (33-152)
  IPR041776 Frizzled 8, cysteine-rich domain [cd07461] (31-155)

Organism: Mus musculus (NCBI:txid10090)